Protein AF-A0A6I5NDZ8-F1 (afdb_monomer)

Foldseek 3Di:
DDDDDDDPDDDDDDFPDDFDALVNLCVVLVHDSVCVVPPVVVLVCLQAPPVQQADPRHGGVVVSVSSVVVSPDDPVCSVVCSVVSSVVCVVVRVVVPPDDDDDDDVVVVVVVVVVVVVVVVVVVVVVVVVVVVVVVVVVVVVVVVVVVVVVVVVVVVVVVVVVVVVVVVVVVVVVVVVVVVVVVVVVVVD

Sequence (190 aa):
MHSTQPNVLPNVSAHTGGHHTAQAIAQAYNVSDSTIRNRWFSWLRKVAPEPLLKTKQGYTDLARSLFDEFAQVETCDRDAWVTDARARYSQEWSSAGVIEGELMPEEVGSVLALRQSQTTDIELAVAQQLQSLESLIDQVNAAEENLSQADLKAAVARGQQRAVMLYQAELQAELQTTNALRQRRIGSDT

Radius of gyration: 44.86 Å; Cα contacts (8 Å, |Δi|>4): 76; chains: 1; bounding box: 93×53×120 Å

So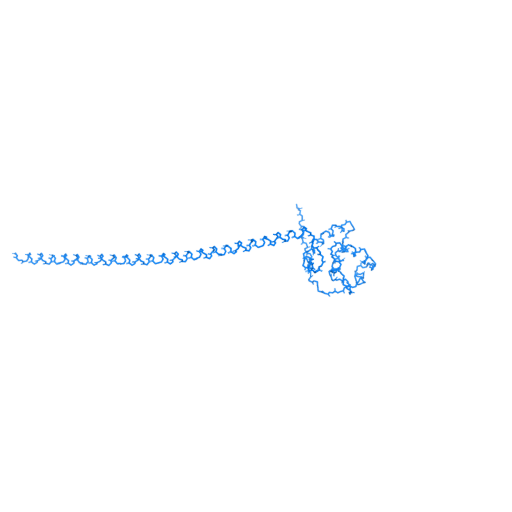lvent-accessible surface area (backbone atoms only — not comparable to full-atom values): 11018 Å² total; per-residue (Å²): 140,81,84,80,75,79,85,77,75,77,84,83,71,83,79,76,88,45,69,41,46,64,62,60,56,18,65,74,70,78,43,60,48,67,46,49,68,55,58,49,41,58,54,48,54,74,44,44,63,62,80,69,35,42,52,103,82,27,29,26,53,58,38,51,52,52,50,55,56,54,71,74,53,53,87,87,48,50,67,59,46,39,56,51,51,28,59,68,48,41,65,63,44,63,70,65,63,80,62,90,86,71,84,72,56,68,72,58,51,53,52,50,51,49,49,51,51,51,50,53,53,49,52,52,52,51,53,51,49,51,53,51,51,5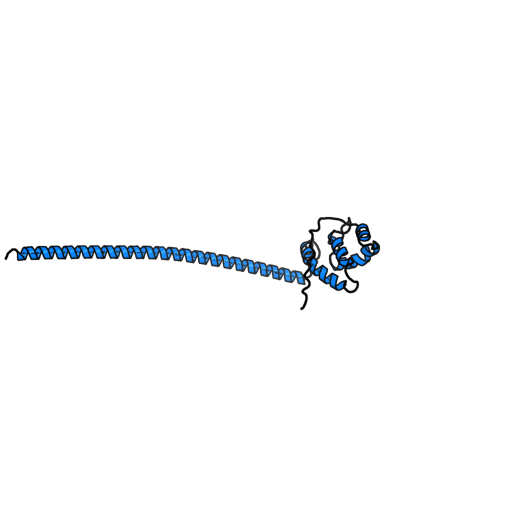2,55,48,51,52,51,49,53,52,49,52,52,50,48,51,54,49,52,52,50,52,50,49,50,52,50,52,51,50,51,52,51,51,53,52,51,52,53,51,50,52,51,50,51,52,50,52,52,49,51,53,56,62,66,69,77,117

Mean predicted aligned error: 20.14 Å

Secondary structure (DSSP, 8-state):
------------------EE-HHHHHHHHT--HHIIIIIIHHHHHHHS-HHHHEETTEEEHHHHHHHHHHHHS-TTSHHHHHHHHHHHHHHHHHHH--SS--PPPHHHHHHHHHHHHHHHHHHHHHHHHHHHHHHHHHHHHHHHHHHHHHHHHHHHHHHHHHHHHHHHHHHHHHHHHHHHHHHHHHHT--

pLDDT: mean 73.04, std 14.97, range [34.94, 92.88]

Structure (mmCIF, N/CA/C/O backbone):
data_AF-A0A6I5NDZ8-F1
#
_entry.id   AF-A0A6I5NDZ8-F1
#
loop_
_atom_site.group_PDB
_atom_site.id
_atom_site.type_symbol
_atom_site.label_atom_id
_atom_site.label_alt_id
_atom_site.label_comp_id
_atom_site.label_asym_id
_atom_site.label_entity_id
_atom_site.label_seq_id
_atom_site.pdbx_PDB_ins_code
_atom_site.Cartn_x
_atom_site.Cartn_y
_atom_site.Cartn_z
_atom_site.occupancy
_atom_site.B_iso_or_equiv
_atom_site.auth_seq_id
_atom_site.auth_comp_id
_atom_site.auth_asym_id
_atom_site.auth_atom_id
_atom_site.pdbx_PDB_model_num
ATOM 1 N N . MET A 1 1 ? 14.101 -36.825 -16.161 1.00 34.94 1 MET A N 1
ATOM 2 C CA . MET A 1 1 ? 15.086 -35.923 -15.530 1.00 34.94 1 MET A CA 1
ATOM 3 C C . MET A 1 1 ? 15.235 -34.712 -16.435 1.00 34.94 1 MET A C 1
ATOM 5 O O . MET A 1 1 ? 15.866 -34.819 -17.477 1.00 34.94 1 MET A O 1
ATOM 9 N N . HIS A 1 2 ? 14.536 -33.620 -16.134 1.00 36.00 2 HIS A N 1
ATOM 10 C CA . HIS A 1 2 ? 14.671 -32.357 -16.861 1.00 36.00 2 HIS A CA 1
ATOM 11 C C . HIS A 1 2 ? 15.308 -31.363 -15.903 1.00 36.00 2 HIS A C 1
ATOM 13 O O . HIS A 1 2 ? 14.742 -31.055 -14.858 1.00 36.00 2 HIS A O 1
ATOM 19 N N . SER A 1 3 ? 16.540 -30.979 -16.220 1.00 38.81 3 SER A N 1
ATOM 20 C CA . SER A 1 3 ? 17.336 -30.052 -15.433 1.00 38.81 3 SER A CA 1
ATOM 21 C C . SER A 1 3 ? 16.748 -28.653 -15.562 1.00 38.81 3 SER A C 1
ATOM 23 O O . SER A 1 3 ? 16.842 -28.026 -16.61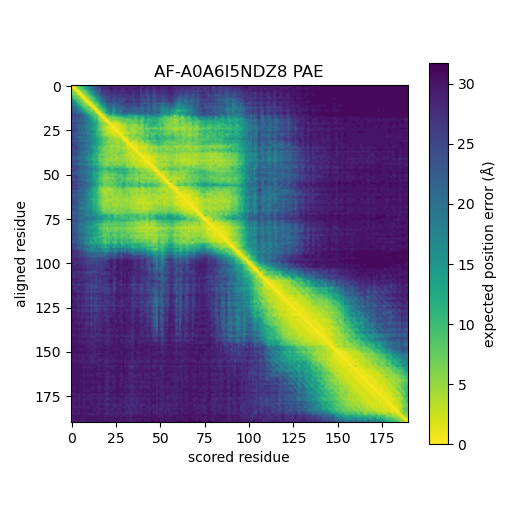3 1.00 38.81 3 SER A O 1
ATOM 25 N N . THR A 1 4 ? 16.143 -28.180 -14.479 1.00 42.31 4 THR A N 1
ATOM 26 C CA . THR A 1 4 ? 15.804 -26.778 -14.250 1.00 42.31 4 THR A CA 1
ATOM 27 C C . THR A 1 4 ? 17.096 -25.961 -14.274 1.00 42.31 4 THR A C 1
ATOM 29 O O . THR A 1 4 ? 17.908 -26.064 -13.354 1.00 42.31 4 THR A O 1
ATOM 32 N N . GLN A 1 5 ? 17.323 -25.179 -15.331 1.00 46.53 5 GLN A N 1
ATOM 33 C CA . GLN A 1 5 ? 18.361 -24.150 -15.310 1.00 46.53 5 GLN A CA 1
ATOM 34 C C . GLN A 1 5 ? 17.915 -23.026 -14.360 1.00 46.53 5 GLN A C 1
ATOM 36 O O . GLN A 1 5 ? 16.762 -22.592 -14.433 1.00 46.53 5 GLN A O 1
ATOM 41 N N . PRO A 1 6 ? 18.779 -22.579 -13.435 1.00 43.03 6 PRO A N 1
ATOM 42 C CA . PRO A 1 6 ? 18.432 -21.535 -12.490 1.00 43.03 6 PRO A CA 1
ATOM 43 C C . PRO A 1 6 ? 18.333 -20.190 -13.211 1.00 43.03 6 PRO A C 1
ATOM 45 O O . PRO A 1 6 ? 19.222 -19.796 -13.960 1.00 43.03 6 PRO A O 1
ATOM 48 N N . ASN A 1 7 ? 17.228 -19.502 -12.944 1.00 44.75 7 ASN A N 1
ATOM 49 C CA . ASN A 1 7 ? 16.956 -18.115 -13.281 1.00 44.75 7 ASN A CA 1
ATOM 50 C C . ASN A 1 7 ? 18.069 -17.218 -12.702 1.00 44.75 7 ASN A C 1
ATOM 52 O O . ASN A 1 7 ? 18.053 -16.891 -11.514 1.00 44.75 7 ASN A O 1
ATOM 56 N N . VAL A 1 8 ? 19.068 -16.875 -13.518 1.00 44.81 8 VAL A N 1
ATOM 57 C CA . VAL A 1 8 ? 20.085 -15.879 -13.168 1.00 44.81 8 VAL A CA 1
ATOM 58 C C . VAL A 1 8 ? 19.472 -14.514 -13.446 1.00 44.81 8 VAL A C 1
ATOM 60 O O . VAL A 1 8 ? 19.535 -14.009 -14.561 1.00 44.81 8 VAL A O 1
ATOM 63 N N . LEU A 1 9 ? 18.844 -13.927 -12.429 1.00 42.38 9 LEU A N 1
ATOM 64 C CA . LEU A 1 9 ? 18.552 -12.498 -12.420 1.00 42.38 9 LEU A CA 1
ATOM 65 C C . LEU A 1 9 ? 19.902 -11.757 -12.398 1.00 42.38 9 LEU A C 1
ATOM 67 O O . LEU A 1 9 ? 20.653 -11.936 -11.431 1.00 42.38 9 LEU A O 1
ATOM 71 N N . PRO A 1 10 ? 20.261 -10.962 -13.422 1.00 44.03 10 PRO A N 1
ATOM 72 C CA . PRO A 1 10 ? 21.441 -10.120 -13.334 1.00 44.03 10 PRO A CA 1
ATOM 73 C C . PRO A 1 10 ? 21.232 -9.091 -12.219 1.00 44.03 10 PRO A C 1
ATOM 75 O O . PRO A 1 10 ? 20.193 -8.444 -12.116 1.00 44.03 10 PRO A O 1
ATOM 78 N N . ASN A 1 11 ? 22.235 -8.996 -11.351 1.00 38.88 11 ASN A N 1
ATOM 79 C CA . ASN A 1 11 ? 22.338 -8.061 -10.240 1.00 38.88 11 ASN A CA 1
ATOM 80 C C . ASN A 1 11 ? 22.218 -6.612 -10.751 1.00 38.88 11 ASN A C 1
ATOM 82 O O . ASN A 1 11 ? 23.179 -6.060 -11.291 1.00 38.88 11 ASN A O 1
ATOM 86 N N . VAL A 1 12 ? 21.034 -6.009 -10.612 1.00 45.41 12 VAL A N 1
ATOM 87 C CA . VAL A 1 12 ? 20.754 -4.637 -11.057 1.00 45.41 12 VAL A CA 1
ATOM 88 C C . VAL A 1 12 ? 21.395 -3.665 -10.067 1.00 45.41 12 VAL A C 1
ATOM 90 O O . VAL A 1 12 ? 20.843 -3.348 -9.015 1.00 45.41 12 VAL A O 1
ATOM 93 N N . SER A 1 13 ? 22.617 -3.238 -10.385 1.00 42.91 13 SER A N 1
ATOM 94 C CA . SER A 1 13 ? 23.346 -2.220 -9.624 1.00 42.91 13 SER A CA 1
ATOM 95 C C . SER A 1 13 ? 22.728 -0.839 -9.863 1.00 42.91 13 SER A C 1
ATOM 97 O O . SER A 1 13 ? 22.438 -0.478 -11.000 1.00 42.91 13 SER A O 1
ATOM 99 N N . ALA A 1 14 ? 22.554 -0.046 -8.803 1.00 39.84 14 ALA A N 1
ATOM 100 C CA . ALA A 1 14 ? 22.082 1.332 -8.908 1.00 39.84 14 ALA A CA 1
ATOM 101 C C . ALA A 1 14 ? 23.045 2.173 -9.775 1.00 39.84 14 ALA A C 1
ATOM 103 O O . ALA A 1 14 ? 24.226 2.303 -9.454 1.00 39.84 14 ALA A O 1
ATOM 104 N N . HIS A 1 15 ? 22.539 2.729 -10.878 1.00 47.78 15 HIS A N 1
ATOM 105 C CA . HIS A 1 15 ? 23.312 3.463 -11.884 1.00 47.78 15 HIS A CA 1
ATOM 106 C C . HIS A 1 15 ? 23.757 4.847 -11.362 1.00 47.78 15 HIS A C 1
ATOM 108 O O . HIS A 1 15 ? 23.064 5.854 -11.521 1.00 47.78 15 HIS A O 1
ATOM 114 N N . THR A 1 16 ? 24.913 4.911 -10.700 1.00 40.66 16 THR A N 1
ATOM 115 C CA . THR A 1 16 ? 25.519 6.150 -10.188 1.00 40.66 16 THR A CA 1
ATOM 116 C C . THR A 1 16 ? 26.240 6.951 -11.277 1.00 40.66 16 THR A C 1
ATOM 118 O O . THR A 1 16 ? 27.455 6.862 -11.384 1.00 40.66 16 THR A O 1
ATOM 121 N N . GLY A 1 17 ? 25.511 7.811 -11.997 1.00 47.97 17 GLY A N 1
ATOM 122 C CA . GLY A 1 17 ? 25.988 9.103 -12.532 1.00 47.97 17 GLY A CA 1
ATOM 123 C C . GLY A 1 17 ? 27.281 9.169 -13.370 1.00 47.97 17 GLY A C 1
ATOM 124 O O . GLY A 1 17 ? 27.808 10.267 -13.550 1.00 47.97 17 GLY A O 1
ATOM 125 N N . GLY A 1 18 ? 27.817 8.059 -13.871 1.00 56.53 18 GLY A N 1
ATOM 126 C CA . GLY A 1 18 ? 29.008 8.019 -14.709 1.00 56.53 18 GLY A CA 1
ATOM 127 C C . GLY A 1 18 ? 28.703 8.381 -16.163 1.00 56.53 18 GLY A C 1
ATOM 128 O O . GLY A 1 18 ? 27.707 7.957 -16.756 1.00 56.53 18 GLY A O 1
ATOM 129 N N . HIS A 1 19 ? 29.576 9.196 -16.760 1.00 64.56 19 HIS A N 1
ATOM 130 C CA . HIS A 1 19 ? 29.556 9.489 -18.192 1.00 64.56 19 HIS A CA 1
ATOM 131 C C . HIS A 1 19 ? 30.704 8.752 -18.879 1.00 64.56 19 HIS A C 1
ATOM 133 O O . HIS A 1 19 ? 31.879 8.960 -18.570 1.00 64.56 19 HIS A O 1
ATOM 139 N N . HIS A 1 20 ? 30.365 7.903 -19.843 1.00 71.50 20 HIS A N 1
ATOM 140 C CA . HIS A 1 20 ? 31.315 7.117 -20.613 1.00 71.50 20 HIS A CA 1
ATOM 141 C C . HIS A 1 20 ? 31.429 7.642 -22.041 1.00 71.50 20 HIS A C 1
ATOM 143 O O . HIS A 1 20 ? 30.441 7.853 -22.747 1.00 71.50 20 HIS A O 1
ATOM 149 N N . THR A 1 21 ? 32.660 7.848 -22.503 1.00 74.56 21 THR A N 1
ATOM 150 C CA . THR A 1 21 ? 32.901 8.206 -23.900 1.00 74.56 21 THR A CA 1
ATOM 151 C C . THR A 1 21 ? 32.760 6.972 -24.789 1.00 74.56 21 THR A C 1
ATOM 153 O O . THR A 1 21 ? 33.076 5.850 -24.392 1.00 74.56 21 THR A O 1
ATOM 156 N N . ALA A 1 22 ? 32.323 7.189 -26.031 1.00 67.75 22 ALA A N 1
ATOM 157 C CA . ALA A 1 22 ? 32.237 6.147 -27.057 1.00 67.75 22 ALA A CA 1
ATOM 158 C C . ALA A 1 22 ? 33.567 5.387 -27.222 1.00 67.75 22 ALA A C 1
ATOM 160 O O . ALA A 1 22 ? 33.586 4.172 -27.387 1.00 67.75 22 ALA A O 1
ATOM 161 N N . GLN A 1 23 ? 34.681 6.115 -27.093 1.00 70.81 23 GLN A N 1
ATOM 162 C CA . GLN A 1 23 ? 36.040 5.593 -27.182 1.00 70.81 23 GLN A CA 1
ATOM 163 C C . GLN A 1 23 ? 36.398 4.648 -26.024 1.00 70.81 23 GLN A C 1
ATOM 165 O O . GLN A 1 23 ? 37.065 3.644 -26.258 1.00 70.81 23 GLN A O 1
ATOM 170 N N . ALA A 1 24 ? 35.939 4.924 -24.799 1.00 73.00 24 ALA A N 1
ATOM 171 C CA . ALA A 1 24 ? 36.172 4.041 -23.654 1.00 73.00 24 ALA A CA 1
ATOM 172 C C . ALA A 1 24 ? 35.411 2.713 -23.799 1.00 73.00 24 ALA A C 1
ATOM 174 O O . ALA A 1 24 ? 35.946 1.647 -23.506 1.00 73.00 24 ALA A O 1
ATOM 175 N N . ILE A 1 25 ? 34.184 2.771 -24.322 1.00 72.25 25 ILE A N 1
ATOM 176 C CA . ILE A 1 25 ? 33.369 1.581 -24.604 1.00 72.25 25 ILE A CA 1
ATOM 177 C C . ILE A 1 25 ? 33.981 0.800 -25.783 1.00 72.25 25 ILE A C 1
ATOM 179 O O . ILE A 1 25 ? 34.124 -0.415 -25.713 1.00 72.25 25 ILE A O 1
ATOM 183 N N . ALA A 1 26 ? 34.446 1.490 -26.829 1.00 72.50 26 ALA A N 1
ATOM 184 C CA . ALA A 1 26 ? 35.140 0.884 -27.971 1.00 72.50 26 ALA A CA 1
ATOM 185 C C . ALA A 1 26 ? 36.378 0.078 -27.555 1.00 72.50 26 ALA A C 1
ATOM 187 O O . ALA A 1 26 ? 36.579 -1.043 -28.026 1.00 72.50 26 ALA A O 1
ATOM 188 N N . GLN A 1 27 ? 37.177 0.630 -26.638 1.00 75.12 27 GLN A N 1
ATOM 189 C CA . GLN A 1 27 ? 38.368 -0.026 -26.098 1.00 75.12 27 GLN A CA 1
ATOM 190 C C . GLN A 1 27 ? 38.032 -1.241 -25.228 1.00 75.12 27 GLN A C 1
ATOM 192 O O . GLN A 1 27 ? 38.751 -2.232 -25.289 1.00 75.12 27 GLN A O 1
ATOM 197 N N . ALA A 1 28 ? 36.940 -1.198 -24.459 1.00 74.25 28 ALA A N 1
ATOM 198 C CA . ALA A 1 28 ? 36.533 -2.313 -23.604 1.00 74.25 28 ALA A CA 1
ATOM 199 C C . ALA A 1 28 ? 36.122 -3.561 -24.405 1.00 74.25 28 ALA A C 1
ATOM 201 O O . ALA A 1 28 ? 36.408 -4.679 -23.986 1.00 74.25 28 ALA A O 1
ATOM 202 N N . TYR A 1 29 ? 35.495 -3.372 -25.570 1.00 72.25 29 TYR A N 1
ATOM 203 C CA . TYR A 1 29 ? 34.947 -4.471 -26.376 1.00 72.25 29 TYR A CA 1
ATOM 204 C C . TYR A 1 29 ? 35.746 -4.775 -27.652 1.00 72.25 29 TYR A C 1
ATOM 206 O O . TYR A 1 29 ? 35.334 -5.624 -28.438 1.00 72.25 29 TYR A O 1
ATOM 214 N N . ASN A 1 30 ? 36.890 -4.114 -27.875 1.00 74.75 30 ASN A N 1
ATOM 215 C CA . ASN A 1 30 ? 37.696 -4.231 -29.101 1.00 74.75 30 ASN A CA 1
ATOM 216 C C . ASN A 1 30 ? 36.895 -3.970 -30.394 1.00 74.75 30 ASN A C 1
ATOM 218 O O . ASN A 1 30 ? 37.134 -4.587 -31.434 1.00 74.75 30 ASN A O 1
ATOM 222 N N . VAL A 1 31 ? 35.937 -3.043 -30.342 1.00 76.75 31 VAL A N 1
ATOM 223 C CA . VAL A 1 31 ? 35.086 -2.673 -31.481 1.00 76.75 31 VAL A CA 1
ATOM 224 C C . VAL A 1 31 ? 35.459 -1.271 -31.962 1.00 76.75 31 VAL A C 1
ATOM 226 O O . VAL A 1 31 ? 35.873 -0.424 -31.175 1.00 76.75 31 VAL A O 1
ATOM 229 N N . SER A 1 32 ? 35.303 -0.985 -33.260 1.00 76.81 32 SER A N 1
ATOM 230 C CA . SER A 1 32 ? 35.489 0.380 -33.754 1.00 76.81 32 SER A CA 1
ATOM 231 C C . SER A 1 32 ? 34.457 1.335 -33.146 1.00 76.81 32 SER A C 1
ATOM 233 O O . SER A 1 32 ? 33.262 1.044 -33.073 1.00 76.81 32 SER A O 1
ATOM 235 N N . ASP A 1 33 ? 34.908 2.533 -32.794 1.00 74.62 33 ASP A N 1
ATOM 236 C CA . ASP A 1 33 ? 34.061 3.611 -32.278 1.00 74.62 33 ASP A CA 1
ATOM 237 C C . ASP A 1 33 ? 32.886 3.941 -33.230 1.00 74.62 33 ASP A C 1
ATOM 239 O O . ASP A 1 33 ? 31.749 4.165 -32.812 1.00 74.62 33 ASP A O 1
ATOM 243 N N . SER A 1 34 ? 33.114 3.832 -34.544 1.00 73.81 34 SER A N 1
ATOM 244 C CA . SER A 1 34 ? 32.070 3.977 -35.567 1.00 73.81 34 SER A CA 1
ATOM 245 C C . SER A 1 34 ? 30.939 2.947 -35.449 1.00 73.81 34 SER A C 1
ATOM 247 O O . SER A 1 34 ? 29.783 3.263 -35.738 1.00 73.81 34 SER A O 1
ATOM 249 N N . THR A 1 35 ? 31.237 1.725 -35.007 1.00 77.25 35 THR A N 1
ATOM 250 C CA . THR A 1 35 ? 30.243 0.655 -34.865 1.00 77.25 35 THR A CA 1
ATOM 251 C C . THR A 1 35 ? 29.352 0.893 -33.650 1.00 77.25 35 THR A C 1
ATOM 253 O O . THR A 1 35 ? 28.141 0.689 -33.747 1.00 77.25 35 THR A O 1
ATOM 256 N N . ILE A 1 36 ? 29.908 1.399 -32.546 1.00 77.62 36 ILE A N 1
ATOM 257 C CA . ILE A 1 36 ? 29.128 1.753 -31.351 1.00 77.62 36 ILE A CA 1
ATOM 258 C C . ILE A 1 36 ? 28.197 2.926 -31.661 1.00 77.62 36 ILE A C 1
ATOM 260 O O . ILE A 1 36 ? 26.993 2.843 -31.413 1.00 77.62 36 ILE A O 1
ATOM 264 N N . ARG A 1 37 ? 28.730 3.985 -32.286 1.00 75.62 37 ARG A N 1
ATOM 265 C CA . ARG A 1 37 ? 27.966 5.202 -32.589 1.00 75.62 37 ARG A CA 1
ATOM 266 C C . ARG A 1 37 ? 26.851 5.004 -33.615 1.00 75.62 37 ARG A C 1
ATOM 268 O O . ARG A 1 37 ? 25.799 5.613 -33.460 1.00 75.62 37 ARG A O 1
ATOM 275 N N . ASN A 1 38 ? 27.064 4.175 -34.638 1.00 77.00 38 ASN A N 1
ATOM 276 C CA . ASN A 1 38 ? 26.101 4.032 -35.735 1.00 77.00 38 ASN A CA 1
ATOM 277 C C . ASN A 1 38 ? 25.280 2.745 -35.633 1.00 77.00 38 ASN A C 1
ATOM 279 O O . ASN A 1 38 ? 24.056 2.782 -35.729 1.00 77.00 38 ASN A O 1
ATOM 283 N N . ARG A 1 39 ? 25.935 1.593 -35.444 1.00 79.06 39 ARG A N 1
ATOM 284 C CA . ARG A 1 39 ? 25.263 0.291 -35.507 1.00 79.06 39 ARG A CA 1
ATOM 285 C C . ARG A 1 39 ? 24.605 -0.044 -34.178 1.00 79.06 39 ARG A C 1
ATOM 287 O O . ARG A 1 39 ? 23.411 -0.305 -34.163 1.00 79.06 39 ARG A O 1
ATOM 294 N N . TRP A 1 40 ? 25.345 -0.015 -33.075 1.00 81.56 40 TRP A N 1
ATOM 295 C CA . TRP A 1 40 ? 24.813 -0.429 -31.772 1.00 81.56 40 TRP A CA 1
ATOM 296 C C . TRP A 1 40 ? 23.846 0.606 -31.202 1.00 81.56 40 TRP A C 1
ATOM 298 O O . TRP A 1 40 ? 22.758 0.248 -30.766 1.00 81.56 40 TRP A O 1
ATOM 308 N N . PHE A 1 41 ? 24.165 1.898 -31.307 1.00 80.00 41 PHE A N 1
ATOM 309 C CA . PHE A 1 41 ? 23.263 2.956 -30.847 1.00 80.00 41 PHE A CA 1
ATOM 310 C C . PHE A 1 41 ? 21.890 2.929 -31.543 1.00 80.00 41 PHE A C 1
ATOM 312 O O . PHE A 1 41 ? 20.876 3.202 -30.906 1.00 80.00 41 PHE A O 1
ATOM 319 N N . SER A 1 42 ? 21.826 2.530 -32.823 1.00 81.94 42 SER A N 1
ATOM 320 C CA . SER A 1 42 ? 20.547 2.369 -33.534 1.00 81.94 42 SER A CA 1
ATOM 321 C C . SER A 1 42 ? 19.646 1.290 -32.921 1.00 81.94 42 SER A C 1
ATOM 323 O O . SER A 1 42 ? 18.424 1.419 -32.963 1.00 81.94 42 SER A O 1
ATOM 325 N N . TRP A 1 43 ? 20.242 0.259 -32.313 1.00 80.38 43 TRP A N 1
ATOM 326 C CA . TRP A 1 43 ? 19.525 -0.788 -31.589 1.00 80.38 43 TRP A CA 1
ATOM 327 C C . TRP A 1 43 ? 19.106 -0.320 -30.200 1.00 80.38 43 TRP A C 1
ATOM 329 O O . TRP A 1 43 ? 17.950 -0.505 -29.832 1.00 80.38 43 TRP A O 1
ATOM 339 N N . LEU A 1 44 ? 19.985 0.373 -29.471 1.00 80.31 44 LEU A N 1
ATOM 340 C CA . LEU A 1 44 ? 19.642 0.923 -28.156 1.00 80.31 44 LEU A CA 1
ATOM 341 C C . LEU A 1 44 ? 18.511 1.958 -28.235 1.00 80.31 44 LEU A C 1
ATOM 343 O O . LEU A 1 44 ? 17.640 1.964 -27.371 1.00 80.31 44 LEU A O 1
ATOM 347 N N . ARG A 1 45 ? 18.446 2.764 -29.305 1.00 80.12 45 ARG A N 1
ATOM 348 C CA . ARG A 1 45 ? 17.337 3.708 -29.539 1.00 80.12 45 ARG A CA 1
ATOM 349 C C . ARG A 1 45 ? 15.969 3.018 -29.657 1.00 80.12 45 ARG A C 1
ATOM 351 O O . ARG A 1 45 ? 14.949 3.654 -29.418 1.00 80.12 45 ARG A O 1
ATOM 358 N N . LYS A 1 46 ? 15.925 1.731 -30.026 1.00 77.19 46 LYS A N 1
ATOM 359 C CA . LYS A 1 46 ? 14.679 0.942 -30.044 1.00 77.19 46 LYS A CA 1
ATOM 360 C C . LYS A 1 46 ? 14.263 0.463 -28.647 1.00 77.19 46 LYS A C 1
ATOM 362 O O . LYS A 1 46 ? 13.091 0.161 -28.442 1.00 77.19 46 LYS A O 1
ATOM 367 N N . VAL A 1 47 ? 15.212 0.379 -27.713 1.00 72.94 47 VAL A N 1
ATOM 368 C CA . VAL A 1 47 ? 15.002 -0.097 -26.337 1.00 72.94 47 VAL A CA 1
ATOM 369 C C . VAL A 1 47 ? 14.628 1.055 -25.405 1.00 72.94 47 VAL A C 1
ATOM 371 O O . VAL A 1 47 ? 13.723 0.900 -24.588 1.00 72.94 47 VAL A O 1
ATOM 374 N N . ALA A 1 48 ? 15.291 2.207 -25.539 1.00 69.94 48 ALA A N 1
ATOM 375 C CA . ALA A 1 48 ? 15.107 3.360 -24.661 1.00 69.94 48 ALA A CA 1
ATOM 376 C C . ALA A 1 48 ? 15.240 4.700 -25.417 1.00 69.94 48 ALA A C 1
ATOM 378 O O . ALA A 1 48 ? 15.940 4.775 -26.434 1.00 69.94 48 ALA A O 1
ATOM 379 N N . PRO A 1 49 ? 14.584 5.773 -24.936 1.00 72.69 49 PRO A N 1
ATOM 380 C CA . PRO A 1 49 ? 14.648 7.087 -25.565 1.00 72.69 49 PRO A CA 1
ATOM 381 C C . PRO A 1 49 ? 16.047 7.721 -25.441 1.00 72.69 49 PRO A C 1
ATOM 383 O O . PRO A 1 49 ? 16.746 7.577 -24.437 1.00 72.69 49 PRO A O 1
ATOM 386 N N . GLU A 1 50 ? 16.444 8.474 -26.473 1.00 70.44 50 GLU A N 1
ATOM 387 C CA . GLU A 1 50 ? 17.749 9.147 -26.587 1.00 70.44 50 GLU A CA 1
ATOM 388 C C . GLU A 1 50 ? 18.200 9.970 -25.356 1.00 70.44 50 GLU A C 1
ATOM 390 O O . GLU A 1 50 ? 19.373 9.833 -24.992 1.00 70.44 50 GLU A O 1
ATOM 395 N N . PRO A 1 51 ? 17.345 10.759 -24.662 1.00 68.75 51 PRO A N 1
ATOM 396 C CA . PRO A 1 51 ? 17.777 11.566 -23.512 1.00 68.75 51 PRO A CA 1
ATOM 397 C C . PRO A 1 51 ? 18.308 10.757 -22.319 1.00 68.75 51 PRO A C 1
ATOM 399 O O . PRO A 1 51 ? 19.083 11.292 -21.529 1.00 68.75 51 PRO A O 1
ATOM 402 N N . LEU A 1 52 ? 17.935 9.479 -22.193 1.00 68.25 52 LEU A N 1
ATOM 403 C CA . LEU A 1 52 ? 18.396 8.601 -21.107 1.00 68.25 52 LEU A CA 1
ATOM 404 C C . LEU A 1 52 ? 19.679 7.847 -21.468 1.00 68.25 52 LEU A C 1
ATOM 406 O O . LEU A 1 52 ? 20.434 7.420 -20.595 1.00 68.25 52 LEU A O 1
ATOM 410 N N . LEU A 1 53 ? 19.944 7.701 -22.765 1.00 72.00 53 LEU A N 1
ATOM 411 C CA . LEU A 1 53 ? 21.098 6.977 -23.287 1.00 72.00 53 LEU A CA 1
ATOM 412 C C . LEU A 1 53 ? 22.303 7.889 -23.518 1.00 72.00 53 LEU A C 1
ATOM 414 O O . LEU A 1 53 ? 23.450 7.438 -23.452 1.00 72.00 53 LEU A O 1
ATOM 418 N N . LYS A 1 54 ? 22.062 9.166 -23.825 1.00 73.19 54 LYS A N 1
ATOM 419 C CA . LYS A 1 54 ? 23.112 10.096 -24.229 1.00 73.19 54 LYS A CA 1
ATOM 420 C C . LYS A 1 54 ? 22.883 11.488 -23.653 1.00 73.19 54 LYS A C 1
ATOM 422 O O . LYS A 1 54 ? 21.896 12.155 -23.944 1.00 73.19 54 LYS A O 1
ATOM 427 N N . THR A 1 55 ? 23.866 11.963 -22.900 1.00 72.00 55 THR A N 1
ATOM 428 C CA . THR A 1 55 ? 23.947 13.339 -22.397 1.00 72.00 55 THR A CA 1
ATOM 429 C C . THR A 1 55 ? 24.957 14.129 -23.238 1.00 72.00 55 THR A C 1
ATOM 431 O O . THR A 1 55 ? 25.759 13.555 -23.977 1.00 72.00 55 THR A O 1
ATOM 434 N N . LYS A 1 56 ? 24.986 15.465 -23.112 1.00 66.56 56 LYS A N 1
ATOM 435 C CA . LYS A 1 56 ? 25.978 16.333 -23.788 1.00 66.56 56 LYS A CA 1
ATOM 436 C C . LYS A 1 56 ? 27.441 15.925 -23.530 1.00 66.56 56 LYS A C 1
ATOM 438 O O . LYS A 1 56 ? 28.311 16.291 -24.310 1.00 66.56 56 LYS A O 1
ATOM 443 N N . GLN A 1 57 ? 27.701 15.181 -22.453 1.00 65.94 57 GLN A N 1
ATOM 444 C CA . GLN A 1 57 ? 29.031 14.754 -22.016 1.00 65.94 57 GLN A CA 1
ATOM 445 C C . GLN A 1 57 ? 29.407 13.322 -22.451 1.00 65.94 57 GLN A C 1
ATOM 447 O O . GLN A 1 57 ? 30.578 12.962 -22.369 1.00 65.94 57 GLN A O 1
ATOM 452 N N . GLY A 1 58 ? 28.463 12.508 -22.945 1.00 74.94 58 GLY A N 1
ATOM 453 C CA . GLY A 1 58 ? 28.738 11.120 -23.332 1.00 74.94 58 GLY A CA 1
ATOM 454 C C . GLY A 1 58 ? 27.548 10.176 -23.163 1.00 74.94 58 GLY A C 1
ATOM 455 O O . GLY A 1 58 ? 26.403 10.610 -23.039 1.00 74.94 58 GLY A O 1
ATOM 456 N N . TYR A 1 59 ? 27.835 8.877 -23.177 1.00 78.50 59 TYR A N 1
ATOM 457 C CA . TYR A 1 59 ? 26.876 7.817 -22.879 1.00 78.50 59 TYR A CA 1
ATOM 458 C C . TYR A 1 59 ? 26.707 7.663 -21.369 1.00 78.50 59 TYR A C 1
ATOM 460 O O . TYR A 1 59 ? 27.667 7.825 -20.617 1.00 78.50 59 TYR A O 1
ATOM 468 N N . THR A 1 60 ? 25.492 7.372 -20.926 1.00 78.81 60 THR A N 1
ATOM 469 C CA . THR A 1 60 ? 25.202 7.094 -19.513 1.00 78.81 60 THR A CA 1
ATOM 470 C C . THR A 1 60 ? 25.696 5.699 -19.115 1.00 78.81 60 THR A C 1
ATOM 472 O O . THR A 1 60 ? 25.908 4.838 -19.974 1.00 78.81 60 THR A O 1
ATOM 475 N N . ASP A 1 61 ? 25.856 5.446 -17.814 1.00 73.56 61 ASP A N 1
ATOM 476 C CA . ASP A 1 61 ? 26.144 4.099 -17.284 1.00 73.56 61 ASP A CA 1
ATOM 477 C C . ASP A 1 61 ? 25.136 3.056 -17.759 1.00 73.56 61 ASP A C 1
ATOM 479 O O . ASP A 1 61 ? 25.483 1.905 -18.012 1.00 73.56 61 ASP A O 1
ATOM 483 N N . LEU A 1 62 ? 23.892 3.486 -17.946 1.00 72.1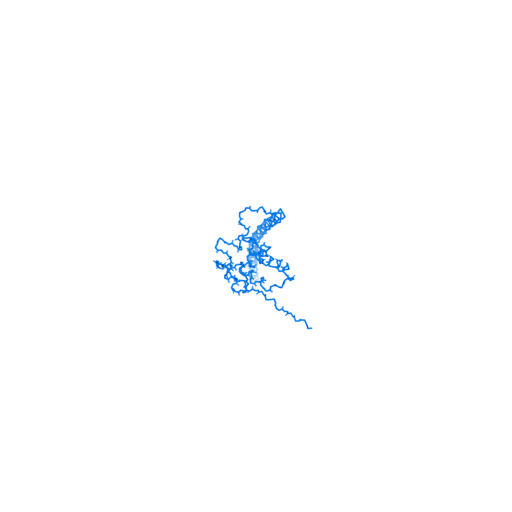9 62 LEU A N 1
ATOM 484 C CA . LEU A 1 62 ? 22.849 2.638 -18.481 1.00 72.19 62 LEU A CA 1
ATOM 485 C C . LEU A 1 62 ? 23.100 2.298 -19.950 1.00 72.19 62 LEU A C 1
ATOM 487 O O . LEU A 1 62 ? 23.023 1.141 -20.351 1.00 72.19 6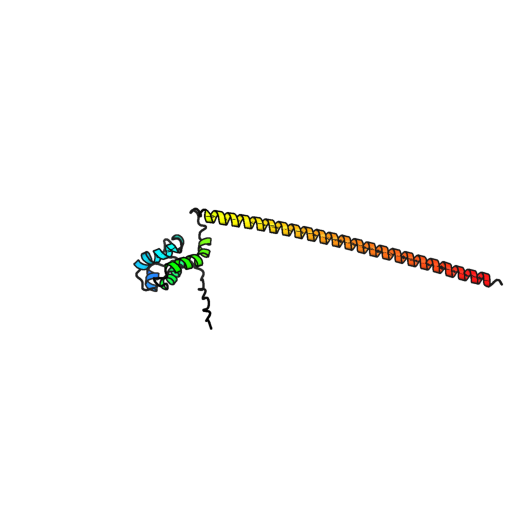2 LEU A O 1
ATOM 491 N N . ALA A 1 63 ? 23.452 3.281 -20.779 1.00 75.25 63 ALA A N 1
ATOM 492 C CA . ALA A 1 63 ? 23.837 2.975 -22.150 1.00 75.25 63 ALA A CA 1
ATOM 493 C C . ALA A 1 63 ? 25.017 1.990 -22.180 1.00 75.25 63 ALA A C 1
ATOM 495 O O . ALA A 1 63 ? 25.028 1.092 -23.015 1.00 75.25 63 ALA A O 1
ATOM 496 N N . ARG A 1 64 ? 25.966 2.093 -21.240 1.00 77.94 64 ARG A N 1
ATOM 497 C CA . ARG A 1 64 ? 27.059 1.122 -21.099 1.00 77.94 64 ARG A CA 1
ATOM 498 C C . ARG A 1 64 ? 26.569 -0.281 -20.724 1.00 77.94 64 ARG A C 1
ATOM 500 O O . ARG A 1 64 ? 27.037 -1.222 -21.357 1.00 77.94 64 ARG A O 1
ATOM 507 N N . SER A 1 65 ? 25.662 -0.440 -19.760 1.00 79.25 65 SER A N 1
ATOM 508 C CA . SER A 1 65 ? 25.119 -1.763 -19.406 1.00 79.25 65 SER A CA 1
ATOM 509 C C . SER A 1 65 ? 24.332 -2.379 -20.566 1.00 79.25 65 SER A C 1
ATOM 511 O O . SER A 1 65 ? 24.529 -3.545 -20.892 1.00 79.25 65 SER A O 1
ATOM 513 N N . LEU A 1 66 ? 23.548 -1.579 -21.292 1.00 80.50 66 LEU A N 1
ATOM 514 C CA . LEU A 1 66 ? 22.870 -2.035 -22.508 1.00 80.50 66 LEU A CA 1
ATOM 515 C C . LEU A 1 66 ? 23.846 -2.404 -23.631 1.00 80.50 66 LEU A C 1
ATOM 517 O O . LEU A 1 66 ? 23.583 -3.344 -24.378 1.00 80.50 66 LEU A O 1
ATOM 521 N N . PHE A 1 67 ? 24.965 -1.688 -23.775 1.00 81.56 67 PHE A N 1
ATOM 522 C CA . PHE A 1 67 ? 26.015 -2.076 -24.718 1.00 81.56 67 PHE A CA 1
ATOM 523 C C . PHE A 1 67 ? 26.702 -3.385 -24.307 1.00 81.56 67 PHE A C 1
ATOM 525 O O . PHE A 1 67 ? 27.051 -4.162 -25.192 1.00 81.56 67 PHE A O 1
ATOM 532 N N . ASP A 1 68 ? 26.865 -3.641 -23.007 1.00 80.50 68 ASP A N 1
ATOM 533 C CA . ASP A 1 68 ? 27.422 -4.894 -22.484 1.00 80.50 68 ASP A CA 1
ATOM 534 C C . ASP A 1 68 ? 26.507 -6.085 -22.788 1.00 80.50 68 ASP A C 1
ATOM 536 O O . ASP A 1 68 ? 26.954 -7.097 -23.327 1.00 80.50 68 ASP A O 1
ATOM 540 N N . GLU A 1 69 ? 25.203 -5.931 -22.543 1.00 78.50 69 GLU A N 1
ATOM 541 C CA . GLU A 1 69 ? 24.217 -6.950 -22.904 1.00 78.50 69 GLU A CA 1
ATOM 542 C C . GLU A 1 69 ? 24.166 -7.161 -24.421 1.00 78.50 69 GLU A C 1
ATOM 544 O O . GLU A 1 69 ? 24.201 -8.294 -24.895 1.00 78.50 69 GLU A O 1
ATOM 549 N N . PHE A 1 70 ? 24.155 -6.080 -25.207 1.00 79.12 70 PHE A N 1
ATOM 550 C CA . PHE A 1 70 ? 24.087 -6.166 -26.666 1.00 79.12 70 PHE A CA 1
ATOM 551 C C . PHE A 1 70 ? 25.328 -6.818 -27.293 1.00 79.12 70 PHE A C 1
ATOM 553 O O . PHE A 1 70 ? 25.224 -7.462 -28.339 1.00 79.12 70 PHE A O 1
ATOM 560 N N . ALA A 1 71 ? 26.501 -6.677 -26.669 1.00 78.31 71 ALA A N 1
ATOM 561 C CA . ALA A 1 71 ? 27.736 -7.303 -27.134 1.00 78.31 71 ALA A CA 1
ATOM 562 C C . ALA A 1 71 ? 27.683 -8.840 -27.069 1.00 78.31 71 ALA A C 1
ATOM 564 O O . ALA A 1 71 ? 28.348 -9.505 -27.863 1.00 78.31 71 ALA A O 1
ATOM 565 N N . GLN A 1 72 ? 26.884 -9.395 -26.154 1.00 78.00 72 GLN A N 1
ATOM 566 C CA . GLN A 1 72 ? 26.740 -10.838 -25.941 1.00 78.00 72 GLN A CA 1
ATOM 567 C C . GLN A 1 72 ? 25.647 -11.467 -26.822 1.00 78.00 72 GLN A C 1
ATOM 569 O O . GLN A 1 72 ? 25.553 -12.689 -26.907 1.00 78.00 72 GLN A O 1
ATOM 574 N N . VAL A 1 73 ? 24.829 -10.650 -27.496 1.00 77.44 73 VAL A N 1
ATOM 575 C CA . VAL A 1 73 ? 23.678 -11.113 -28.281 1.00 77.44 73 VAL A CA 1
ATOM 576 C C . VAL A 1 73 ? 24.093 -11.496 -29.700 1.00 77.44 73 VAL A C 1
ATOM 578 O O . VAL A 1 73 ? 24.645 -10.693 -30.468 1.00 77.44 73 VAL A O 1
ATOM 581 N N . GLU A 1 74 ? 23.755 -12.725 -30.087 1.00 74.62 74 GLU A N 1
ATOM 582 C CA . GLU A 1 74 ? 23.948 -13.212 -31.447 1.00 74.62 74 GLU A CA 1
ATOM 583 C C . GLU A 1 74 ? 23.114 -12.415 -32.458 1.00 74.62 74 GLU A C 1
ATOM 585 O O . GLU A 1 74 ? 22.021 -11.925 -32.182 1.00 74.62 74 GLU A O 1
ATOM 590 N N . THR A 1 75 ? 23.633 -12.272 -33.679 1.00 70.19 75 THR A N 1
ATOM 591 C CA . THR A 1 75 ? 23.046 -11.421 -34.730 1.00 70.19 75 THR A CA 1
ATOM 592 C C . THR A 1 75 ? 21.579 -11.742 -35.042 1.00 70.19 75 THR A C 1
ATOM 594 O O . THR A 1 75 ? 20.850 -10.837 -35.446 1.00 70.19 75 THR A O 1
ATOM 597 N N . CYS A 1 76 ? 21.169 -12.999 -34.856 1.00 69.12 76 CYS A N 1
ATOM 598 C CA . CYS A 1 76 ? 19.828 -13.509 -35.138 1.00 69.12 76 CYS A CA 1
ATOM 599 C C . CYS A 1 76 ? 18.805 -13.173 -34.038 1.00 69.12 76 CYS A C 1
ATOM 601 O O . CYS A 1 76 ? 17.626 -13.031 -34.345 1.00 69.12 76 CYS A O 1
ATOM 603 N N . ASP A 1 77 ? 19.254 -12.956 -32.798 1.00 77.38 77 ASP A N 1
ATOM 604 C CA . ASP A 1 77 ? 18.380 -12.782 -31.625 1.00 77.38 77 ASP A CA 1
ATOM 605 C C . ASP A 1 77 ? 18.228 -11.316 -31.201 1.00 77.38 77 ASP A C 1
ATOM 607 O O . ASP A 1 77 ? 17.636 -10.997 -30.171 1.00 77.38 77 ASP A O 1
ATOM 611 N N . ARG A 1 78 ? 18.742 -10.383 -32.008 1.00 75.62 78 ARG A N 1
ATOM 612 C CA . ARG A 1 78 ? 18.760 -8.951 -31.673 1.00 75.62 78 ARG A CA 1
ATOM 613 C C . ARG A 1 78 ? 17.372 -8.344 -31.532 1.00 75.62 78 ARG A C 1
ATOM 615 O O . ARG A 1 78 ? 17.181 -7.508 -30.656 1.00 75.62 78 ARG A O 1
ATOM 622 N N . ASP A 1 79 ? 16.408 -8.755 -32.352 1.00 74.94 79 ASP A N 1
ATOM 623 C CA . ASP A 1 79 ? 15.030 -8.261 -32.239 1.00 74.94 79 ASP A CA 1
ATOM 624 C C . ASP A 1 79 ? 14.328 -8.819 -30.989 1.00 74.94 79 ASP A C 1
ATOM 626 O O . ASP A 1 79 ? 13.628 -8.077 -30.298 1.00 74.94 79 ASP A O 1
ATOM 630 N N . ALA A 1 80 ? 14.584 -10.085 -30.637 1.00 74.75 80 ALA A N 1
ATOM 631 C CA . ALA A 1 80 ? 14.084 -10.692 -29.402 1.00 74.75 80 ALA A CA 1
ATOM 632 C C . ALA A 1 80 ? 14.699 -10.023 -28.160 1.00 74.75 80 ALA A C 1
ATOM 634 O O . ALA A 1 80 ? 13.987 -9.688 -27.209 1.00 74.75 80 ALA A O 1
ATOM 635 N N . TRP A 1 81 ? 16.000 -9.727 -28.206 1.00 81.06 81 TRP A N 1
ATOM 636 C CA . TRP A 1 81 ? 16.679 -8.964 -27.163 1.00 81.06 81 TRP A CA 1
ATOM 637 C C . TRP A 1 81 ? 16.093 -7.560 -27.005 1.00 81.06 81 TRP A C 1
ATOM 639 O O . TRP A 1 81 ? 15.870 -7.136 -25.879 1.00 81.06 81 TRP A O 1
ATOM 649 N N . VAL A 1 82 ? 15.766 -6.849 -28.093 1.00 78.88 82 VAL A N 1
ATOM 650 C CA . VAL A 1 82 ? 15.122 -5.525 -27.989 1.00 78.88 82 VAL A CA 1
ATOM 651 C C . VAL A 1 82 ? 13.792 -5.619 -27.244 1.00 78.88 82 VAL A C 1
ATOM 653 O O . VAL A 1 82 ? 13.516 -4.776 -26.392 1.00 78.88 82 VAL A O 1
ATOM 656 N N . THR A 1 83 ? 12.964 -6.625 -27.541 1.00 75.06 83 THR A N 1
ATOM 657 C CA . THR A 1 83 ? 11.671 -6.795 -26.861 1.00 75.06 83 THR A CA 1
ATOM 658 C C . THR A 1 83 ? 11.824 -7.145 -25.384 1.00 75.06 83 THR A C 1
ATOM 660 O O . THR A 1 83 ? 11.103 -6.596 -24.552 1.00 75.06 83 THR A O 1
ATOM 663 N N . ASP A 1 84 ? 12.793 -7.994 -25.053 1.00 75.81 84 ASP A N 1
ATOM 664 C CA . ASP A 1 84 ? 13.054 -8.436 -23.686 1.00 75.81 84 ASP A CA 1
ATOM 665 C C . ASP A 1 84 ? 13.723 -7.337 -22.843 1.00 75.81 84 ASP A C 1
ATOM 667 O O . ASP A 1 84 ? 13.254 -7.009 -21.756 1.00 75.81 84 ASP A O 1
ATOM 671 N N . ALA A 1 85 ? 14.744 -6.666 -23.381 1.00 74.88 85 ALA A N 1
ATOM 672 C CA . ALA A 1 85 ? 15.385 -5.519 -22.742 1.00 74.88 85 ALA A CA 1
ATOM 673 C C . ALA A 1 85 ? 14.390 -4.367 -22.543 1.00 74.88 85 ALA A C 1
ATOM 675 O O . ALA A 1 85 ? 14.352 -3.751 -21.478 1.00 74.88 85 ALA A O 1
ATOM 676 N N . ARG A 1 86 ? 13.514 -4.102 -23.523 1.00 72.69 86 ARG A N 1
ATOM 677 C CA . ARG A 1 86 ? 12.449 -3.106 -23.364 1.00 72.69 86 ARG A CA 1
ATOM 678 C C . ARG A 1 86 ? 11.493 -3.495 -22.243 1.00 72.69 86 ARG A C 1
ATOM 680 O O . ARG A 1 86 ? 11.138 -2.625 -21.462 1.00 72.69 86 ARG A O 1
ATOM 687 N N . ALA A 1 87 ? 11.096 -4.763 -22.133 1.00 70.88 87 ALA A N 1
ATOM 688 C CA . ALA A 1 87 ? 10.226 -5.228 -21.054 1.00 70.88 87 ALA A CA 1
ATOM 689 C C . ALA A 1 87 ? 10.907 -5.128 -19.677 1.00 70.88 87 ALA A C 1
ATOM 691 O O . ALA A 1 87 ? 10.302 -4.596 -18.746 1.00 70.88 87 ALA A O 1
ATOM 692 N N . ARG A 1 88 ? 12.172 -5.550 -19.562 1.00 71.06 88 ARG A N 1
ATOM 693 C CA . ARG A 1 88 ? 12.956 -5.513 -18.316 1.00 71.06 88 ARG A CA 1
ATOM 694 C C . ARG A 1 88 ? 13.179 -4.090 -17.810 1.00 71.06 88 ARG A C 1
ATOM 696 O O . ARG A 1 88 ? 12.866 -3.793 -16.663 1.00 71.06 88 ARG A O 1
ATOM 703 N N . TYR A 1 89 ? 13.639 -3.197 -18.681 1.00 66.19 89 TYR A N 1
ATOM 704 C CA . TYR A 1 89 ? 13.937 -1.817 -18.301 1.00 66.19 89 TYR A CA 1
ATOM 705 C C . TYR A 1 89 ? 12.713 -0.883 -18.380 1.00 66.19 89 TYR A C 1
ATOM 707 O O . TYR A 1 89 ? 12.780 0.244 -17.895 1.00 66.19 89 TYR A O 1
ATOM 715 N N . SER A 1 90 ? 11.561 -1.337 -18.910 1.00 65.19 90 SER A N 1
ATOM 716 C CA . SER A 1 90 ? 10.318 -0.536 -18.986 1.00 65.19 90 SER A CA 1
ATOM 717 C C . SER A 1 90 ? 9.881 0.046 -17.645 1.00 65.19 90 SER A C 1
ATOM 719 O O . SER A 1 90 ? 9.320 1.139 -17.619 1.00 65.19 90 SER A O 1
ATOM 721 N N . GLN A 1 91 ? 10.149 -0.650 -16.539 1.00 60.31 91 GLN A N 1
ATOM 722 C CA . GLN A 1 91 ? 9.786 -0.189 -15.200 1.00 60.31 91 GLN A CA 1
ATOM 723 C C . GLN A 1 91 ? 10.626 1.026 -14.780 1.00 60.31 91 GLN A C 1
ATOM 725 O O . GLN A 1 91 ? 10.068 2.006 -14.290 1.00 60.31 91 GLN A O 1
ATOM 730 N N . GLU A 1 92 ? 11.926 1.026 -15.081 1.00 59.62 92 GLU A N 1
ATOM 731 C CA . GLU A 1 92 ? 12.835 2.160 -14.844 1.00 59.62 92 GLU A CA 1
ATOM 732 C C . GLU A 1 92 ? 12.533 3.339 -15.792 1.00 59.62 92 GLU A C 1
ATOM 734 O O . GLU A 1 92 ? 12.646 4.507 -15.421 1.00 59.62 92 GLU A O 1
ATOM 739 N N . TRP A 1 93 ? 12.048 3.052 -17.006 1.00 59.19 93 TRP A N 1
ATOM 740 C CA . TRP A 1 93 ? 11.634 4.066 -17.986 1.00 59.19 93 TRP A CA 1
ATOM 741 C C . TRP A 1 93 ? 10.283 4.691 -17.696 1.00 59.19 93 TRP A C 1
ATOM 743 O O . TRP A 1 93 ? 10.097 5.876 -17.953 1.00 59.19 93 TRP A O 1
ATOM 753 N N . SER A 1 94 ? 9.350 3.920 -17.142 1.00 51.88 94 SER A N 1
ATOM 754 C CA . SER A 1 94 ? 8.048 4.440 -16.731 1.00 51.88 94 SER A CA 1
ATOM 755 C C . SER A 1 94 ? 8.181 5.478 -15.614 1.00 51.88 94 SER A C 1
ATOM 757 O O . SER A 1 94 ? 7.409 6.432 -15.581 1.00 51.88 94 SER A O 1
ATOM 759 N N . SER A 1 95 ? 9.209 5.360 -14.760 1.00 50.84 95 SER A N 1
ATOM 760 C CA . SER A 1 95 ? 9.509 6.364 -13.735 1.00 50.84 95 SER A CA 1
ATOM 761 C C . SER A 1 95 ? 10.338 7.541 -14.269 1.00 50.84 95 SER A C 1
ATOM 763 O O . SER A 1 95 ? 10.218 8.645 -13.745 1.00 50.84 95 SER A O 1
ATOM 765 N N . ALA A 1 96 ? 11.166 7.337 -15.302 1.00 48.75 96 ALA A N 1
ATOM 766 C CA . ALA A 1 96 ? 11.962 8.395 -15.941 1.00 48.75 96 ALA A CA 1
ATOM 767 C C . ALA A 1 96 ? 11.203 9.172 -17.043 1.00 48.75 96 ALA A C 1
ATOM 769 O O . ALA A 1 96 ? 11.659 10.225 -17.482 1.00 48.75 96 ALA A O 1
ATOM 770 N N . GLY A 1 97 ? 10.054 8.656 -17.491 1.00 44.12 97 GLY A N 1
ATOM 771 C CA . GLY A 1 97 ? 9.199 9.194 -18.555 1.00 44.12 97 GLY A CA 1
ATOM 772 C C . GLY A 1 97 ? 8.068 10.116 -18.090 1.00 44.12 97 GLY A C 1
ATOM 773 O O . GLY A 1 97 ? 7.158 10.381 -18.867 1.00 44.12 97 GLY A O 1
ATOM 774 N N . VAL A 1 98 ? 8.117 10.633 -16.858 1.00 47.12 98 VAL A N 1
ATOM 775 C CA . VAL A 1 98 ? 7.331 11.814 -16.445 1.00 47.12 98 VAL A CA 1
ATOM 776 C C . VAL A 1 98 ? 8.219 13.057 -16.565 1.00 47.12 98 VAL A C 1
ATOM 778 O O . VAL A 1 98 ? 8.416 13.804 -15.612 1.00 47.12 98 VAL A O 1
ATOM 781 N N . ILE A 1 99 ? 8.826 13.256 -17.737 1.00 46.59 99 ILE A N 1
ATOM 782 C CA . ILE A 1 99 ? 9.457 14.529 -18.094 1.00 46.59 99 ILE A CA 1
ATOM 783 C C . ILE A 1 99 ? 8.615 15.140 -19.212 1.00 46.59 99 ILE A C 1
ATOM 785 O O . ILE A 1 99 ? 8.558 14.618 -20.321 1.00 46.59 99 ILE A O 1
ATOM 789 N N . GLU A 1 100 ? 7.914 16.208 -18.828 1.00 45.25 100 GLU A N 1
ATOM 790 C CA . GLU A 1 100 ? 7.271 17.254 -19.629 1.00 45.25 100 GLU A CA 1
ATOM 791 C C . GLU A 1 100 ? 7.415 17.135 -21.157 1.00 45.25 100 GLU A C 1
ATOM 793 O O . GLU A 1 100 ? 8.452 17.477 -21.723 1.00 45.25 100 GLU A O 1
ATOM 798 N N . GLY A 1 101 ? 6.318 16.797 -21.845 1.00 47.12 101 GLY A N 1
ATOM 799 C CA . GLY A 1 101 ? 6.066 17.384 -23.166 1.00 47.12 101 GLY A CA 1
ATOM 800 C C . GLY A 1 101 ? 5.778 16.464 -24.349 1.00 47.12 101 GLY A C 1
ATOM 801 O O . GLY A 1 101 ? 5.632 16.995 -25.446 1.00 47.12 101 GLY A O 1
ATOM 802 N N . GLU A 1 102 ? 5.625 15.149 -24.186 1.00 49.38 102 GLU A N 1
ATOM 803 C CA . GLU A 1 102 ? 5.122 14.300 -25.279 1.00 49.38 102 GLU A CA 1
ATOM 804 C C . GLU A 1 102 ? 3.805 13.631 -24.877 1.00 49.38 102 GLU A C 1
ATOM 806 O O . GLU A 1 102 ? 3.718 12.958 -23.850 1.00 49.38 102 GLU A O 1
ATOM 811 N N . LEU A 1 103 ? 2.754 13.907 -25.662 1.00 45.94 103 LEU A N 1
ATOM 812 C CA . LEU A 1 103 ? 1.404 13.383 -25.468 1.00 45.94 103 LEU A CA 1
ATOM 813 C C . LEU A 1 103 ? 1.468 11.867 -25.267 1.00 45.94 103 LEU A C 1
ATOM 815 O O . LEU A 1 103 ? 1.925 11.135 -26.145 1.00 45.94 103 LEU A O 1
ATOM 819 N N . MET A 1 104 ? 0.964 11.403 -24.126 1.00 53.81 104 MET A N 1
ATOM 820 C CA . MET A 1 104 ? 0.709 9.984 -23.930 1.00 53.81 104 MET A CA 1
ATOM 821 C C . MET A 1 104 ? -0.201 9.461 -25.052 1.00 53.81 104 MET A C 1
ATOM 823 O O . MET A 1 104 ? -1.193 10.125 -25.368 1.00 53.81 104 MET A O 1
ATOM 827 N N . PRO A 1 105 ? 0.090 8.280 -25.629 1.00 58.34 105 PRO A N 1
ATOM 828 C CA . PRO A 1 105 ? -0.839 7.604 -26.527 1.00 58.34 105 PRO A CA 1
ATOM 829 C C . PRO A 1 105 ? -2.207 7.468 -25.846 1.00 58.34 105 PRO A C 1
ATOM 831 O O . PRO A 1 105 ? -2.277 7.149 -24.654 1.00 58.34 105 PRO A O 1
ATOM 834 N N . GLU A 1 106 ? -3.288 7.726 -26.584 1.00 54.50 106 GLU A N 1
ATOM 835 C CA . GLU A 1 106 ? -4.665 7.764 -26.062 1.00 54.50 106 GLU A CA 1
ATOM 836 C C . GLU A 1 106 ? -5.042 6.461 -25.333 1.00 54.50 106 GLU A C 1
ATOM 838 O O . GLU A 1 106 ? -5.760 6.480 -24.328 1.00 54.50 106 GLU A O 1
ATOM 843 N N . GLU A 1 107 ? -4.457 5.331 -25.749 1.00 58.47 107 GLU A N 1
ATOM 844 C CA . GLU A 1 107 ? -4.677 4.042 -25.100 1.00 58.47 107 GLU A CA 1
ATOM 845 C C . GLU A 1 107 ? -4.164 4.020 -23.649 1.00 58.47 107 GLU A C 1
ATOM 847 O O . GLU A 1 107 ? -4.834 3.481 -22.768 1.00 58.47 107 GLU A O 1
ATOM 852 N N . VAL A 1 108 ? -3.028 4.659 -23.352 1.00 54.62 108 VAL A N 1
ATOM 853 C CA . VAL A 1 108 ? -2.452 4.703 -21.993 1.00 54.62 108 VAL A CA 1
ATOM 854 C C . VAL A 1 108 ? -3.188 5.720 -21.115 1.00 54.62 108 VAL A C 1
ATOM 856 O O . VAL A 1 108 ? -3.351 5.490 -19.917 1.00 54.62 108 VAL A O 1
ATOM 859 N N . GLY A 1 109 ? -3.717 6.797 -21.704 1.00 57.59 109 GLY A N 1
ATOM 860 C CA . GLY A 1 109 ? -4.595 7.741 -21.006 1.00 57.59 109 GLY A CA 1
ATOM 861 C C . GLY A 1 109 ? -5.873 7.072 -20.495 1.00 57.59 109 GLY A C 1
ATOM 862 O O . GLY A 1 109 ? -6.241 7.249 -19.335 1.00 57.59 109 GLY A O 1
ATOM 863 N N . SER A 1 110 ? -6.496 6.226 -21.321 1.00 60.19 110 SER A N 1
ATOM 864 C CA . SER A 1 110 ? -7.701 5.481 -20.935 1.00 60.19 110 SER A CA 1
ATOM 865 C C . SER A 1 110 ? -7.440 4.461 -19.817 1.00 60.19 110 SER A C 1
ATOM 867 O O . SER A 1 110 ? -8.230 4.351 -18.880 1.00 60.19 110 SER A O 1
ATOM 869 N N . VAL A 1 111 ? -6.299 3.763 -19.854 1.00 66.50 111 VAL A N 1
ATOM 870 C CA . VAL A 1 111 ? -5.926 2.763 -18.842 1.00 66.50 111 VAL A CA 1
ATOM 871 C C . VAL A 1 111 ? -5.508 3.420 -17.527 1.00 66.50 111 VAL A C 1
ATOM 873 O O . VAL A 1 111 ? -5.840 2.903 -16.460 1.00 66.50 111 VAL A O 1
ATOM 876 N N . LEU A 1 112 ? -4.825 4.568 -17.568 1.00 61.41 112 LEU A N 1
ATOM 877 C CA . LEU A 1 112 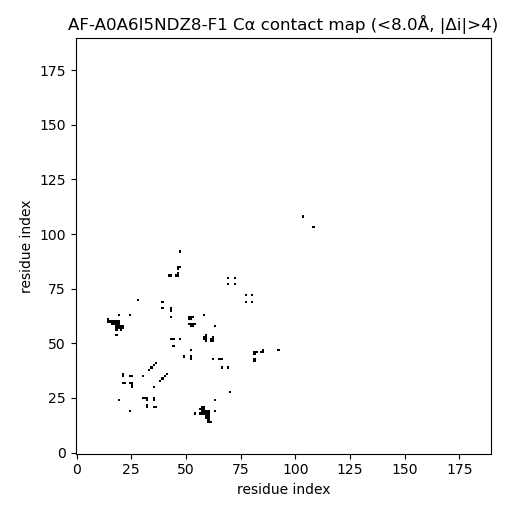? -4.516 5.326 -16.355 1.00 61.41 112 LEU A CA 1
ATOM 878 C C . LEU A 1 112 ? -5.758 5.977 -15.754 1.00 61.41 112 LEU A C 1
ATOM 880 O O . LEU A 1 112 ? -5.911 5.919 -14.540 1.00 61.41 112 LEU A O 1
ATOM 884 N N . ALA A 1 113 ? -6.670 6.515 -16.568 1.00 67.75 113 ALA A N 1
ATOM 885 C CA . ALA A 1 113 ? -7.955 7.014 -16.084 1.00 67.75 113 ALA A CA 1
ATOM 886 C C . ALA A 1 113 ? -8.780 5.888 -15.443 1.00 67.75 113 ALA A C 1
ATOM 888 O O . ALA A 1 113 ? -9.334 6.066 -14.359 1.00 67.75 113 ALA A O 1
ATOM 889 N N . LEU A 1 114 ? -8.794 4.698 -16.057 1.00 71.62 114 LEU A N 1
ATOM 890 C CA . LEU A 1 114 ? -9.450 3.522 -15.493 1.00 71.62 114 LEU A CA 1
ATOM 891 C C . LEU A 1 114 ? -8.797 3.088 -14.177 1.00 71.62 114 LEU A C 1
ATOM 893 O O . LEU A 1 114 ? -9.506 2.826 -13.212 1.00 71.62 114 LEU A O 1
ATOM 897 N N . ARG A 1 115 ? -7.461 3.048 -14.099 1.00 65.31 115 ARG A N 1
ATOM 898 C CA . ARG A 1 115 ? -6.760 2.750 -12.843 1.00 65.31 115 ARG A CA 1
ATOM 899 C C . ARG A 1 115 ? -7.021 3.801 -11.777 1.00 65.31 115 ARG A C 1
ATOM 901 O O . ARG A 1 115 ? -7.223 3.433 -10.631 1.00 65.31 115 ARG A O 1
ATOM 908 N N . GLN A 1 116 ? -7.020 5.080 -12.132 1.00 73.25 116 GLN A N 1
ATOM 909 C CA . GLN A 1 116 ? -7.290 6.159 -11.191 1.00 73.25 116 GLN A CA 1
ATOM 910 C C . GLN A 1 116 ? -8.719 6.056 -10.647 1.00 73.25 116 GLN A C 1
ATOM 912 O O . GLN A 1 116 ? -8.896 6.136 -9.438 1.00 73.25 116 GLN A O 1
ATOM 917 N N . SER A 1 117 ? -9.700 5.770 -11.511 1.00 75.50 117 SER A N 1
ATOM 918 C CA . SER A 1 117 ? -11.083 5.485 -11.105 1.00 75.50 117 SER A CA 1
ATOM 919 C C . SER A 1 117 ? -11.169 4.260 -10.192 1.00 75.50 117 SER A C 1
ATOM 921 O O . SER A 1 117 ? -11.807 4.312 -9.147 1.00 75.50 117 SER A O 1
ATOM 923 N N . GLN A 1 118 ? -10.490 3.164 -10.542 1.00 73.94 118 GLN A N 1
ATOM 924 C CA . GLN A 1 118 ? -10.471 1.957 -9.714 1.00 73.94 118 GLN A CA 1
ATOM 925 C C . GLN A 1 118 ? -9.841 2.218 -8.343 1.00 73.94 118 GLN A C 1
ATOM 927 O O . GLN A 1 118 ? -10.337 1.715 -7.341 1.00 73.94 118 GLN A O 1
ATOM 932 N N . THR A 1 119 ? -8.779 3.022 -8.274 1.00 77.38 119 THR A N 1
ATOM 933 C CA . THR A 1 119 ? -8.161 3.407 -7.002 1.00 77.38 119 THR A CA 1
ATOM 934 C C . THR A 1 119 ? -9.119 4.241 -6.157 1.00 77.38 119 THR A C 1
ATOM 936 O O . THR A 1 119 ? -9.289 3.932 -4.982 1.00 77.38 119 THR A O 1
ATOM 939 N N . THR A 1 120 ? -9.808 5.230 -6.737 1.00 82.19 120 THR A N 1
ATOM 940 C CA . THR A 1 120 ? -10.791 6.032 -5.988 1.00 82.19 120 THR A CA 1
ATOM 941 C C . THR A 1 120 ? -11.980 5.198 -5.510 1.00 82.19 120 THR A C 1
ATOM 943 O O . THR A 1 120 ? -12.461 5.405 -4.399 1.00 82.19 120 THR A O 1
ATOM 946 N N . ASP A 1 121 ? -12.423 4.219 -6.303 1.00 81.88 121 ASP A N 1
ATOM 947 C CA . ASP A 1 121 ? -13.510 3.312 -5.919 1.00 81.88 121 ASP A CA 1
ATOM 948 C C . ASP A 1 121 ? -13.090 2.392 -4.763 1.00 81.88 121 ASP A C 1
ATOM 950 O O . ASP A 1 121 ? -13.865 2.158 -3.834 1.00 81.88 121 ASP A O 1
ATOM 954 N N . ILE A 1 122 ? -11.844 1.904 -4.782 1.00 80.25 122 ILE A N 1
ATOM 955 C CA . ILE A 1 122 ? -11.274 1.107 -3.689 1.00 80.25 122 ILE A CA 1
ATOM 956 C C . ILE A 1 122 ? -11.126 1.959 -2.426 1.00 80.25 122 ILE A C 1
ATOM 958 O O . ILE A 1 122 ? -11.499 1.504 -1.347 1.00 80.25 122 ILE A O 1
ATOM 962 N N . GLU A 1 123 ? -10.629 3.191 -2.536 1.00 83.62 123 GLU A N 1
ATOM 963 C CA . GLU A 1 123 ? -10.512 4.111 -1.399 1.00 83.62 123 GLU A CA 1
ATOM 964 C C . GLU A 1 123 ? -11.880 4.408 -0.771 1.00 83.62 123 GLU A C 1
ATOM 966 O O . GLU A 1 123 ? -12.026 4.354 0.453 1.00 83.62 123 GLU A O 1
ATOM 971 N N . LEU A 1 124 ? -12.908 4.634 -1.596 1.00 86.19 124 LEU A N 1
ATOM 972 C CA . LEU A 1 124 ? -14.279 4.832 -1.129 1.00 86.19 124 LEU A CA 1
ATOM 973 C C . LEU A 1 124 ? -14.830 3.576 -0.434 1.00 86.19 124 LEU A C 1
ATOM 975 O O . LEU A 1 124 ? -15.448 3.677 0.627 1.00 86.19 124 LEU A O 1
ATOM 979 N N . ALA A 1 125 ? -14.588 2.390 -0.999 1.00 87.69 125 ALA A N 1
ATOM 980 C CA . ALA A 1 125 ? -15.022 1.123 -0.416 1.00 87.69 125 ALA A CA 1
ATOM 981 C C . ALA A 1 125 ? -14.334 0.846 0.931 1.00 87.69 125 ALA A C 1
ATOM 983 O O . ALA A 1 125 ? -14.986 0.410 1.881 1.00 87.69 125 ALA A O 1
ATOM 984 N N . VAL A 1 126 ? -13.036 1.146 1.047 1.00 86.56 126 VAL A N 1
ATOM 985 C CA . VAL A 1 126 ? -12.289 1.031 2.307 1.00 86.56 126 VAL A CA 1
ATOM 986 C C . VAL A 1 126 ? -12.833 2.010 3.347 1.00 86.56 126 VAL A C 1
ATOM 988 O O . VAL A 1 126 ? -13.067 1.610 4.487 1.00 86.56 126 VAL A O 1
ATOM 991 N N . ALA A 1 127 ? -13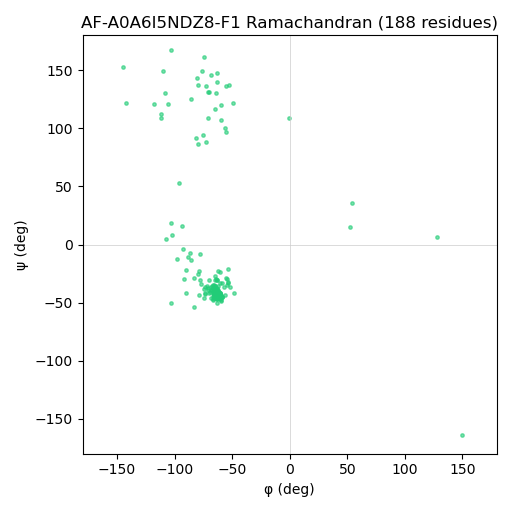.112 3.260 2.969 1.00 87.31 127 ALA A N 1
ATOM 992 C CA . ALA A 1 127 ? -13.714 4.238 3.876 1.00 87.31 127 ALA A CA 1
ATOM 993 C C . ALA A 1 127 ? -15.097 3.784 4.383 1.00 87.31 127 ALA A C 1
ATOM 995 O O . ALA A 1 127 ? -15.374 3.876 5.579 1.00 87.31 127 ALA A O 1
ATOM 996 N N . GLN A 1 128 ? -15.937 3.221 3.507 1.00 89.81 128 GLN A N 1
ATOM 997 C CA . GLN A 1 128 ? -17.234 2.654 3.894 1.00 89.81 128 GLN A CA 1
ATOM 998 C C . GLN A 1 128 ? -17.090 1.459 4.843 1.00 89.81 128 GLN A C 1
ATOM 1000 O O . GLN A 1 128 ? -17.850 1.343 5.804 1.00 89.81 128 GLN A O 1
ATOM 1005 N N . GLN A 1 129 ? -16.114 0.577 4.610 1.00 87.56 129 GLN A N 1
ATOM 1006 C CA . GLN A 1 129 ? -15.850 -0.548 5.509 1.00 87.56 129 GLN A CA 1
ATOM 1007 C C . GLN A 1 129 ? -15.381 -0.078 6.886 1.00 87.56 129 GLN A C 1
ATOM 1009 O O . GLN A 1 129 ? -15.867 -0.593 7.889 1.00 87.56 129 GLN A O 1
ATOM 1014 N N . LEU A 1 130 ? -14.496 0.920 6.955 1.00 90.12 130 LEU A N 1
ATOM 1015 C CA . LEU A 1 130 ? -14.051 1.490 8.229 1.00 90.12 130 LEU A CA 1
ATOM 1016 C C . LEU A 1 130 ? -15.211 2.131 8.996 1.00 90.12 130 LEU A C 1
ATOM 1018 O O . LEU A 1 130 ? -15.378 1.846 10.178 1.00 90.12 130 LEU A O 1
ATOM 1022 N N . GLN A 1 131 ? -16.065 2.899 8.315 1.00 91.88 131 GLN A N 1
ATOM 1023 C CA . GLN A 1 131 ? -17.263 3.478 8.925 1.00 91.88 131 GLN A CA 1
ATOM 1024 C C . GLN A 1 131 ? -18.236 2.393 9.415 1.00 91.88 131 GLN A C 1
ATOM 1026 O O . GLN A 1 131 ? -18.818 2.503 10.495 1.00 91.88 131 GLN A O 1
ATOM 1031 N N . SER A 1 132 ? -18.402 1.312 8.647 1.00 92.88 132 SER A N 1
ATOM 1032 C CA . SER A 1 132 ? -19.219 0.174 9.068 1.00 92.88 132 SER A CA 1
ATOM 1033 C C . SER A 1 132 ? -18.636 -0.512 10.303 1.00 92.88 132 SER A C 1
ATOM 1035 O O . SER A 1 132 ? -19.402 -0.867 11.197 1.00 92.88 132 SER A O 1
ATOM 1037 N N . LEU A 1 133 ? -17.315 -0.704 10.368 1.00 89.12 133 LEU A N 1
ATOM 1038 C CA . LEU A 1 133 ? -16.647 -1.312 11.520 1.00 89.12 133 LEU A CA 1
ATOM 1039 C C . LEU A 1 133 ? -16.770 -0.434 12.766 1.00 89.12 133 LEU A C 1
ATOM 1041 O O . LEU A 1 133 ? -17.081 -0.958 13.830 1.00 89.12 133 LEU A O 1
ATOM 1045 N N . GLU A 1 134 ? -16.605 0.880 12.631 1.00 92.56 134 GLU A N 1
ATOM 1046 C CA . GLU A 1 134 ? -16.810 1.836 13.724 1.00 92.56 134 GLU A CA 1
ATOM 1047 C C . GLU A 1 134 ? -18.248 1.767 14.253 1.00 92.56 134 GLU A C 1
ATOM 1049 O O . GLU A 1 134 ? -18.459 1.561 15.446 1.00 92.56 134 GLU A O 1
ATOM 1054 N N . SER A 1 135 ? -19.247 1.777 13.362 1.00 92.38 135 SER A N 1
ATOM 1055 C CA . SER A 1 135 ? -20.649 1.651 13.780 1.00 92.38 135 SER A CA 1
ATOM 1056 C C . SER A 1 135 ? -20.970 0.307 14.447 1.00 92.38 135 SER A C 1
ATOM 1058 O O . SER A 1 135 ? -21.851 0.239 15.304 1.00 92.38 135 SER A O 1
ATOM 1060 N N . LEU A 1 136 ? -20.271 -0.770 14.070 1.00 92.31 136 LEU A N 1
ATOM 1061 C CA . LEU A 1 136 ? -20.433 -2.086 14.685 1.00 92.31 136 LEU A CA 1
ATOM 1062 C C . LEU A 1 136 ? -19.799 -2.103 16.079 1.00 92.31 136 LEU A C 1
ATOM 1064 O O . LEU A 1 136 ? -20.414 -2.614 17.011 1.00 92.31 136 LEU A O 1
ATOM 1068 N N . ILE A 1 137 ? -18.621 -1.496 16.241 1.00 91.12 137 ILE A N 1
ATOM 1069 C CA . ILE A 1 137 ? -17.971 -1.322 17.545 1.00 91.12 137 ILE A CA 1
ATOM 1070 C C . ILE A 1 137 ? -18.877 -0.520 18.487 1.00 91.12 137 ILE A C 1
ATOM 1072 O O . ILE A 1 137 ? -19.096 -0.950 19.618 1.00 91.12 137 ILE A O 1
ATOM 1076 N N . ASP A 1 138 ? -19.477 0.576 18.021 1.00 92.25 138 ASP A N 1
ATOM 1077 C CA . ASP A 1 138 ? -20.409 1.372 18.828 1.00 92.25 138 ASP A CA 1
ATOM 1078 C C . ASP A 1 138 ? -21.662 0.583 19.225 1.00 92.25 138 ASP A C 1
ATOM 1080 O O . ASP A 1 138 ? -22.101 0.642 20.376 1.00 92.25 138 ASP A O 1
ATOM 1084 N N . GLN A 1 139 ? -22.223 -0.208 18.304 1.00 91.31 139 GLN A N 1
ATOM 1085 C CA . GLN A 1 139 ? -23.355 -1.089 18.603 1.00 91.31 139 GLN A CA 1
ATOM 1086 C C . GLN A 1 139 ? -22.995 -2.165 19.632 1.00 91.31 139 GLN A C 1
ATOM 1088 O O . GLN A 1 139 ? -23.804 -2.449 20.514 1.00 91.31 139 GLN A O 1
ATOM 1093 N N . VAL A 1 140 ? -21.796 -2.747 19.544 1.00 90.88 140 VAL A N 1
ATOM 1094 C CA . VAL A 1 140 ? -21.310 -3.742 20.510 1.00 90.88 140 VAL A CA 1
ATOM 1095 C C . VAL A 1 140 ? -21.089 -3.098 21.875 1.00 90.88 140 VAL A C 1
ATOM 1097 O O . VAL A 1 140 ? -21.611 -3.613 22.856 1.00 90.88 140 VAL A O 1
ATOM 1100 N N . ASN A 1 141 ? -20.428 -1.942 21.945 1.00 89.50 141 ASN A N 1
ATOM 1101 C CA . ASN A 1 141 ? -20.217 -1.218 23.201 1.00 89.50 141 ASN A CA 1
ATOM 1102 C C . ASN A 1 141 ? -21.549 -0.849 23.873 1.00 89.50 141 ASN A C 1
ATOM 1104 O O . ASN A 1 141 ? -21.733 -1.074 25.069 1.00 89.50 141 ASN A O 1
ATOM 1108 N N . ALA A 1 142 ? -22.518 -0.344 23.101 1.00 86.56 142 ALA A N 1
ATOM 1109 C CA . ALA A 1 142 ? -23.851 -0.045 23.613 1.00 86.56 142 ALA A CA 1
ATOM 1110 C C . ALA A 1 142 ? -24.595 -1.316 24.063 1.00 86.56 142 ALA A C 1
ATOM 1112 O O . ALA A 1 142 ? -25.312 -1.296 25.065 1.00 86.56 142 ALA A O 1
ATOM 1113 N N . ALA A 1 143 ? -24.451 -2.433 23.345 1.00 80.81 143 ALA A N 1
ATOM 1114 C CA . ALA A 1 143 ? -25.044 -3.708 23.739 1.00 80.81 143 ALA A CA 1
ATOM 1115 C C . ALA A 1 143 ? -24.416 -4.256 25.031 1.00 80.81 143 ALA A C 1
ATOM 1117 O O . ALA A 1 143 ? -25.151 -4.697 25.913 1.00 80.81 143 ALA A O 1
ATOM 1118 N N . GLU A 1 144 ? -23.092 -4.179 25.177 1.00 86.31 144 GLU A N 1
ATOM 1119 C CA . GLU A 1 144 ? -22.366 -4.574 26.387 1.00 86.31 144 GLU A CA 1
ATOM 1120 C C . GLU A 1 144 ? -22.764 -3.721 27.595 1.00 86.31 144 GLU A C 1
ATOM 1122 O O . GLU A 1 144 ? -23.039 -4.264 28.668 1.00 86.31 144 GLU A O 1
ATOM 1127 N N . GLU A 1 145 ? -22.878 -2.400 27.431 1.00 88.81 145 GLU A N 1
ATOM 1128 C CA . GLU A 1 145 ? -23.327 -1.512 28.506 1.00 88.81 145 GLU A CA 1
ATOM 1129 C C . GLU A 1 145 ? -24.770 -1.828 28.929 1.00 88.81 145 GLU A C 1
ATOM 1131 O O . GLU A 1 145 ? -25.065 -1.956 30.122 1.00 88.81 145 GLU A O 1
ATOM 1136 N N . ASN A 1 146 ? -25.670 -2.023 27.960 1.00 86.81 146 ASN A N 1
ATOM 1137 C CA . ASN A 1 146 ? -27.063 -2.373 28.230 1.00 86.81 146 ASN A CA 1
ATOM 1138 C C . ASN A 1 146 ? -27.198 -3.742 28.914 1.00 86.81 146 ASN A C 1
ATOM 1140 O O . ASN A 1 146 ? -27.979 -3.874 29.861 1.00 86.81 146 ASN A O 1
ATOM 1144 N N . LEU A 1 147 ? -26.434 -4.748 28.474 1.00 84.38 147 LEU A N 1
ATOM 1145 C CA . LEU A 1 147 ? -26.392 -6.073 29.099 1.00 84.38 147 LEU A CA 1
ATOM 1146 C C . LEU A 1 147 ? -25.856 -5.990 30.531 1.00 84.38 147 LEU A C 1
ATOM 1148 O O . LEU A 1 147 ? -26.495 -6.503 31.444 1.00 84.38 147 LEU A O 1
ATOM 1152 N N . SER A 1 148 ? -24.756 -5.268 30.752 1.00 85.75 148 SER A N 1
ATOM 1153 C CA . SER A 1 148 ? -24.181 -5.052 32.085 1.00 85.75 148 SER A CA 1
ATOM 1154 C C . SER A 1 148 ? -25.177 -4.378 33.036 1.00 85.75 148 SER A C 1
ATOM 1156 O O . SER A 1 148 ? -25.397 -4.840 34.159 1.00 85.75 148 SER A O 1
ATOM 1158 N N . GLN A 1 149 ? -25.875 -3.331 32.582 1.00 85.19 149 GLN A N 1
ATOM 1159 C CA . GLN A 1 149 ? -26.924 -2.694 33.381 1.00 85.19 149 GLN A CA 1
ATOM 1160 C C . GLN A 1 149 ? -28.114 -3.627 33.650 1.00 85.19 149 GLN A C 1
ATOM 1162 O O . GLN A 1 149 ? -28.683 -3.595 34.747 1.00 85.19 149 GLN A O 1
ATOM 1167 N N . ALA A 1 150 ? -28.517 -4.445 32.675 1.00 84.06 150 ALA A N 1
ATOM 1168 C CA . ALA A 1 150 ? -29.593 -5.418 32.842 1.00 84.06 150 ALA A CA 1
ATOM 1169 C C . ALA A 1 150 ? -29.214 -6.514 33.850 1.00 84.06 150 ALA A C 1
ATOM 1171 O O . ALA A 1 150 ? -30.010 -6.827 34.739 1.00 84.06 150 ALA A O 1
ATOM 1172 N N . ASP A 1 151 ? -27.987 -7.026 33.782 1.00 81.44 151 ASP A N 1
ATOM 1173 C CA . ASP A 1 151 ? -27.462 -8.032 34.703 1.00 81.44 151 ASP A CA 1
ATOM 1174 C C . ASP A 1 151 ? -27.327 -7.485 36.125 1.00 81.44 151 ASP A C 1
ATOM 1176 O O . ASP A 1 151 ? -27.718 -8.159 37.084 1.00 81.44 151 ASP A O 1
ATOM 1180 N N . LEU A 1 152 ? -26.874 -6.235 36.281 1.00 79.12 152 LEU A N 1
ATOM 1181 C CA . LEU A 1 152 ? -26.856 -5.547 37.574 1.00 79.12 152 LEU A CA 1
ATOM 1182 C C . LEU A 1 152 ? -28.269 -5.402 38.149 1.00 79.12 152 LEU A C 1
ATOM 1184 O O . LEU A 1 152 ? -28.500 -5.748 39.309 1.00 79.12 152 LEU A O 1
ATOM 1188 N N . LYS A 1 153 ? -29.246 -4.964 37.346 1.00 85.12 153 LYS A N 1
ATOM 1189 C CA . LYS A 1 153 ? -30.651 -4.865 37.780 1.00 85.12 153 LYS A CA 1
ATOM 1190 C C . LYS A 1 153 ? -31.224 -6.232 38.159 1.00 85.12 153 LYS A C 1
ATOM 1192 O O . LYS A 1 153 ? -31.890 -6.348 39.187 1.00 85.12 153 LYS A O 1
ATOM 1197 N N . ALA A 1 154 ? -30.931 -7.279 37.389 1.00 81.94 154 ALA A N 1
ATOM 1198 C CA . ALA A 1 154 ? -31.368 -8.642 37.681 1.00 81.94 154 ALA A CA 1
ATOM 1199 C C . ALA A 1 154 ? -30.701 -9.212 38.945 1.00 81.94 154 ALA A C 1
ATOM 1201 O O . ALA A 1 154 ? -31.327 -9.956 39.704 1.00 81.94 154 ALA A O 1
ATOM 1202 N N . ALA A 1 155 ? -29.436 -8.879 39.205 1.00 74.06 155 ALA A N 1
ATOM 1203 C CA . ALA A 1 155 ? -28.746 -9.242 40.439 1.00 74.06 155 ALA A CA 1
ATOM 1204 C C . ALA A 1 155 ? -29.351 -8.522 41.656 1.00 74.06 155 ALA A C 1
ATOM 1206 O O . ALA A 1 155 ? -29.649 -9.174 42.659 1.00 74.06 155 ALA A O 1
ATOM 1207 N N . VAL A 1 156 ? -29.620 -7.216 41.547 1.00 84.19 156 VAL A N 1
ATOM 1208 C CA . VAL A 1 156 ? -30.279 -6.424 42.599 1.00 84.19 156 VAL A CA 1
ATOM 1209 C C . VAL A 1 156 ? -31.684 -6.953 42.886 1.00 84.19 156 VAL A C 1
ATOM 1211 O O . VAL A 1 156 ? -32.016 -7.183 44.047 1.00 84.19 156 VAL A O 1
ATOM 1214 N N . ALA A 1 157 ? -32.487 -7.231 41.856 1.00 85.31 157 ALA A N 1
ATOM 1215 C CA . ALA A 1 157 ? -33.831 -7.784 42.017 1.00 85.31 157 ALA A CA 1
ATOM 1216 C C . ALA A 1 157 ? -33.808 -9.158 42.710 1.00 85.31 157 ALA A C 1
ATOM 1218 O O . ALA A 1 157 ? -34.574 -9.393 43.646 1.00 85.31 157 ALA A O 1
ATOM 1219 N N . ARG A 1 158 ? -32.882 -10.049 42.323 1.00 86.56 158 ARG A N 1
ATOM 1220 C CA . ARG A 1 158 ? -32.684 -11.342 43.002 1.00 86.56 158 ARG A CA 1
ATOM 1221 C C . ARG A 1 158 ? -32.244 -11.167 44.458 1.00 86.56 158 ARG A C 1
ATOM 1223 O O . ARG A 1 158 ? -32.700 -11.916 45.320 1.00 86.56 158 ARG A O 1
ATOM 1230 N N . GLY A 1 159 ? -31.388 -10.187 44.747 1.00 80.62 159 GLY A N 1
ATOM 1231 C CA . GLY A 1 159 ? -30.978 -9.842 46.110 1.00 80.62 159 GLY A CA 1
ATOM 1232 C C . GLY A 1 159 ? -32.149 -9.359 46.968 1.00 80.62 159 GLY A C 1
ATOM 1233 O O . GLY A 1 159 ? -32.357 -9.869 48.067 1.00 80.62 159 GLY A O 1
ATOM 1234 N N . GLN A 1 160 ? -32.966 -8.447 46.437 1.00 85.94 160 GLN A N 1
ATOM 1235 C CA . GLN A 1 160 ? -34.165 -7.940 47.110 1.00 85.94 160 GLN A CA 1
ATOM 1236 C C . GLN A 1 160 ? -35.188 -9.052 47.368 1.00 85.94 160 GLN A C 1
ATOM 1238 O O . GLN A 1 160 ? -35.692 -9.172 48.480 1.00 85.94 160 GLN A O 1
ATOM 1243 N N . GLN A 1 161 ? -35.447 -9.918 46.384 1.00 87.44 161 GLN A N 1
ATOM 1244 C CA . GLN A 1 161 ? -36.346 -11.063 46.557 1.00 87.44 161 GLN A CA 1
ATOM 1245 C C . GLN A 1 161 ? -35.852 -12.022 47.644 1.00 87.44 161 GLN A C 1
ATOM 1247 O O . GLN A 1 161 ? -36.642 -12.457 48.478 1.00 87.44 161 GLN A O 1
ATOM 1252 N N . ARG A 1 162 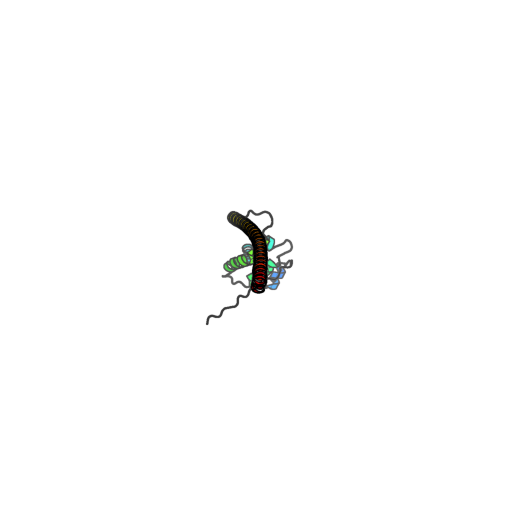? -34.546 -12.322 47.683 1.00 87.25 162 ARG A N 1
ATOM 1253 C CA . ARG A 1 162 ? -33.958 -13.149 48.748 1.00 87.25 162 ARG A CA 1
ATOM 1254 C C . ARG A 1 162 ? -34.119 -12.506 50.123 1.00 87.25 162 ARG A C 1
ATOM 1256 O O . ARG A 1 162 ? -34.499 -13.201 51.056 1.00 87.25 162 ARG A O 1
ATOM 1263 N N . ALA A 1 163 ? -33.881 -11.202 50.242 1.00 80.31 163 ALA A N 1
ATOM 1264 C CA . ALA A 1 163 ? -34.059 -10.483 51.502 1.00 80.31 163 ALA A CA 1
ATOM 1265 C C . ALA A 1 163 ? -35.521 -10.515 51.983 1.00 80.31 163 ALA A C 1
ATOM 1267 O O . ALA A 1 163 ? -35.773 -10.802 53.149 1.00 80.31 163 ALA A O 1
ATOM 1268 N N . VAL A 1 164 ? -36.487 -10.301 51.082 1.00 88.12 164 VAL A N 1
ATOM 1269 C CA . VAL A 1 164 ? -37.922 -10.386 51.408 1.00 88.12 164 VAL A CA 1
ATOM 1270 C C . VAL A 1 164 ? -38.309 -11.798 51.848 1.00 88.12 164 VAL A C 1
ATOM 1272 O O . VAL A 1 164 ? -39.017 -11.950 52.839 1.00 88.12 164 VAL A O 1
ATOM 1275 N N . MET A 1 165 ? -37.825 -12.831 51.154 1.00 89.31 165 MET A N 1
ATOM 1276 C CA . MET A 1 165 ? -38.086 -14.226 51.521 1.00 89.31 165 MET A CA 1
ATOM 1277 C C . MET A 1 165 ? -37.512 -14.578 52.897 1.00 89.31 165 MET A C 1
ATOM 1279 O O . MET A 1 165 ? -38.193 -15.227 53.687 1.00 89.31 165 MET A O 1
ATOM 1283 N N . LEU A 1 166 ? -36.287 -14.135 53.203 1.00 90.25 166 LEU A N 1
ATOM 1284 C CA . LEU A 1 166 ? -35.674 -14.338 54.518 1.00 90.25 166 LEU A CA 1
ATOM 1285 C C . LEU A 1 166 ? -36.471 -13.635 55.616 1.00 90.25 166 LEU A C 1
ATOM 1287 O O . LEU A 1 166 ? -36.805 -14.261 56.614 1.00 90.25 166 LEU A O 1
ATOM 1291 N N . TYR A 1 167 ? -36.859 -12.381 55.390 1.00 87.38 167 TYR A N 1
ATOM 1292 C CA . TYR A 1 167 ? -37.676 -11.632 56.340 1.00 87.38 167 TYR A CA 1
ATOM 1293 C C . TYR A 1 167 ? -39.040 -12.295 56.589 1.00 87.38 167 TYR A C 1
ATOM 1295 O O . TYR A 1 167 ? -39.488 -12.417 57.726 1.00 87.38 167 TYR A O 1
ATOM 1303 N N . GLN A 1 168 ? -39.702 -12.780 55.535 1.00 92.75 168 GLN A N 1
ATOM 1304 C CA . GLN A 1 168 ? -40.956 -13.523 55.679 1.00 92.75 168 GLN A CA 1
ATOM 1305 C C . GLN A 1 168 ? -40.760 -14.835 56.446 1.00 92.75 168 GLN A C 1
ATOM 1307 O O . GLN A 1 168 ? -41.611 -15.191 57.260 1.00 92.75 168 GLN A O 1
ATOM 1312 N N . ALA A 1 169 ? -39.652 -15.542 56.211 1.00 91.06 169 ALA A N 1
ATOM 1313 C CA . ALA A 1 169 ? -39.320 -16.761 56.938 1.00 91.06 169 ALA A CA 1
ATOM 1314 C C . ALA A 1 169 ? -39.050 -16.485 58.428 1.00 91.06 169 ALA A C 1
ATOM 1316 O O . ALA A 1 169 ? -39.556 -17.218 59.277 1.00 91.06 169 ALA A O 1
ATOM 1317 N N . GLU A 1 170 ? -38.322 -15.413 58.755 1.00 90.00 170 GLU A N 1
ATOM 1318 C CA . GLU A 1 170 ? -38.102 -14.961 60.135 1.00 90.00 170 GLU A CA 1
ATOM 1319 C C . GLU A 1 170 ? -39.428 -14.636 60.829 1.00 90.00 170 GLU A C 1
ATOM 1321 O O . GLU A 1 170 ? -39.708 -15.160 61.904 1.00 90.00 170 GLU A O 1
ATOM 1326 N N . LEU A 1 171 ? -40.303 -13.867 60.178 1.00 90.69 171 LEU A N 1
ATOM 1327 C CA . LEU A 1 171 ? -41.604 -13.492 60.735 1.00 90.69 171 LEU A CA 1
ATOM 1328 C C . LEU A 1 171 ? -42.502 -14.722 60.956 1.00 90.69 171 LEU A C 1
ATOM 1330 O O . LEU A 1 171 ? -43.170 -14.846 61.984 1.00 90.69 171 LEU A O 1
ATOM 1334 N N . GLN A 1 172 ? -42.490 -15.685 60.030 1.00 92.06 172 GLN A N 1
ATOM 1335 C CA . GLN A 1 172 ? -43.188 -16.959 60.219 1.00 92.06 172 GLN A CA 1
ATOM 1336 C C . GLN A 1 172 ? -42.614 -17.762 61.393 1.00 92.06 172 GLN A C 1
ATOM 1338 O O . GLN A 1 172 ? -43.387 -18.331 62.167 1.00 92.06 172 GLN A O 1
ATOM 1343 N N . ALA A 1 173 ? -41.291 -17.790 61.565 1.00 90.38 173 ALA A N 1
ATOM 1344 C CA . ALA A 1 173 ? -40.652 -18.446 62.701 1.00 90.38 173 ALA A CA 1
ATOM 1345 C C . ALA A 1 173 ? -41.018 -17.761 64.035 1.00 90.38 173 ALA A C 1
ATOM 1347 O O . ALA A 1 173 ? -41.345 -18.441 65.012 1.00 90.38 173 ALA A O 1
ATOM 1348 N N . GLU A 1 174 ? -41.065 -16.429 64.084 1.00 89.06 174 GLU A N 1
ATOM 1349 C CA . GLU A 1 174 ? -41.545 -15.675 65.252 1.00 89.06 174 GLU A CA 1
ATOM 1350 C C . GLU A 1 174 ? -43.016 -15.988 65.578 1.00 89.06 174 GLU A C 1
ATOM 1352 O O . GLU A 1 174 ? -43.384 -16.225 66.733 1.00 89.06 174 GLU A O 1
ATOM 1357 N N . LEU A 1 175 ? -43.884 -16.083 64.570 1.00 90.06 175 LEU A N 1
ATOM 1358 C CA . LEU A 1 175 ? -45.279 -16.483 64.777 1.00 90.06 175 LEU A CA 1
ATOM 1359 C C . LEU A 1 175 ? -45.401 -17.924 65.293 1.00 90.06 175 LEU A C 1
ATOM 1361 O O . LEU A 1 175 ? -46.202 -18.202 66.186 1.00 90.06 175 LEU A O 1
ATOM 1365 N N . GLN A 1 176 ? -44.607 -18.859 64.772 1.00 90.62 176 GLN A N 1
ATOM 1366 C CA . GLN A 1 176 ? -44.614 -20.247 65.240 1.00 90.62 176 GLN A CA 1
ATOM 1367 C C . GLN A 1 176 ? -44.118 -20.363 66.685 1.00 90.62 176 GLN A C 1
ATOM 1369 O O . GLN A 1 176 ? -44.748 -21.040 67.500 1.00 90.62 176 GLN A O 1
ATOM 1374 N N . THR A 1 177 ? -43.031 -19.669 67.027 1.00 90.56 177 THR A N 1
ATOM 1375 C CA . THR A 1 177 ? -42.479 -19.665 68.390 1.00 90.56 177 THR A CA 1
ATOM 1376 C C . THR A 1 177 ? -43.447 -19.037 69.391 1.00 90.56 177 THR A C 1
ATOM 1378 O O . THR A 1 177 ? -43.707 -19.624 70.441 1.00 90.56 177 THR A O 1
ATOM 1381 N N . THR A 1 178 ? -44.062 -17.898 69.064 1.00 89.56 178 THR A N 1
ATOM 1382 C CA . THR A 1 178 ? -45.070 -17.264 69.931 1.00 89.56 178 THR A CA 1
ATOM 1383 C C . THR A 1 178 ? -46.312 -18.136 70.119 1.00 89.56 178 THR A C 1
ATOM 1385 O O . THR A 1 178 ? -46.812 -18.250 71.241 1.00 89.56 178 THR A O 1
ATOM 1388 N N . ASN A 1 179 ? -46.786 -18.812 69.069 1.00 86.00 179 ASN A N 1
ATOM 1389 C CA . ASN A 1 179 ? -47.891 -19.766 69.176 1.00 86.00 179 ASN A CA 1
ATOM 1390 C C . ASN A 1 179 ? -47.531 -20.971 70.056 1.00 86.00 179 ASN A C 1
ATOM 1392 O O . ASN A 1 179 ? -48.327 -21.348 70.916 1.00 86.00 179 ASN A O 1
ATOM 1396 N N . ALA A 1 180 ? -46.325 -21.530 69.915 1.00 88.81 180 ALA A N 1
ATOM 1397 C CA . ALA A 1 180 ? -45.845 -22.613 70.773 1.00 88.81 180 ALA A CA 1
ATOM 1398 C C . ALA A 1 180 ? -45.743 -22.183 72.250 1.00 88.81 180 ALA A C 1
ATOM 1400 O O . ALA A 1 180 ? -46.149 -22.926 73.146 1.00 88.81 180 ALA A O 1
ATOM 1401 N N . LEU A 1 181 ? -45.264 -20.963 72.522 1.00 85.81 181 LEU A N 1
ATOM 1402 C CA . LEU A 1 181 ? -45.224 -20.397 73.876 1.00 85.81 181 LEU A CA 1
ATOM 1403 C C . LEU A 1 181 ? -46.631 -20.186 74.457 1.00 85.81 181 LEU A C 1
ATOM 1405 O O . LEU A 1 181 ? -46.854 -20.488 75.630 1.00 85.81 181 LEU A O 1
ATOM 1409 N N . ARG A 1 182 ? -47.599 -19.721 73.653 1.00 85.75 182 ARG A N 1
ATOM 1410 C CA . ARG A 1 182 ? -49.006 -19.610 74.078 1.00 85.75 182 ARG A CA 1
ATOM 1411 C C . ARG A 1 182 ? -49.614 -20.973 74.392 1.00 85.75 182 ARG A C 1
ATOM 1413 O O . ARG A 1 182 ? -50.250 -21.104 75.429 1.00 85.75 182 ARG A O 1
ATOM 1420 N N . GLN A 1 183 ? -49.397 -21.981 73.546 1.00 85.00 183 GLN A N 1
ATOM 1421 C CA . GLN A 1 183 ? -49.884 -23.341 73.803 1.00 85.00 183 GLN A CA 1
ATOM 1422 C C . GLN A 1 183 ? -49.300 -23.915 75.098 1.00 85.00 183 GLN A C 1
ATOM 1424 O O . GLN A 1 183 ? -50.043 -24.487 75.888 1.00 85.00 183 GLN A O 1
ATOM 1429 N N . ARG A 1 184 ? -48.002 -23.702 75.367 1.00 81.81 184 ARG A N 1
ATOM 1430 C CA . ARG A 1 184 ? -47.389 -24.098 76.646 1.00 81.81 184 ARG A CA 1
ATOM 1431 C C . ARG A 1 184 ? -47.997 -23.378 77.846 1.00 81.81 184 ARG A C 1
ATOM 1433 O O . ARG A 1 184 ? -48.207 -24.024 78.860 1.00 81.81 184 ARG A O 1
ATOM 1440 N N . ARG A 1 185 ? -48.291 -22.078 77.732 1.00 76.81 185 ARG A N 1
ATOM 1441 C CA . ARG A 1 185 ? -48.947 -21.313 78.806 1.00 76.81 185 ARG A CA 1
ATOM 1442 C C . ARG A 1 185 ? -50.369 -21.814 79.079 1.00 76.81 185 ARG A C 1
ATOM 1444 O O . ARG A 1 185 ? -50.750 -21.934 80.229 1.00 76.81 185 ARG A O 1
ATOM 1451 N N . ILE A 1 186 ? -51.145 -22.115 78.039 1.00 76.06 186 ILE A N 1
ATOM 1452 C CA . ILE A 1 186 ? -52.526 -22.603 78.197 1.00 76.06 186 ILE A CA 1
ATOM 1453 C C . ILE A 1 186 ? -52.543 -24.046 78.730 1.00 76.06 186 ILE A C 1
ATOM 1455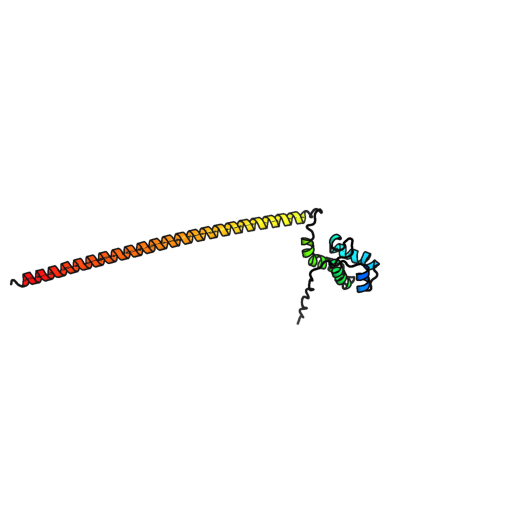 O O . ILE A 1 186 ? -53.399 -24.388 79.535 1.00 76.06 186 ILE A O 1
ATOM 1459 N N . GLY A 1 187 ? -51.588 -24.885 78.318 1.00 65.62 187 GLY A N 1
ATOM 1460 C CA . GLY A 1 187 ? -51.462 -26.267 78.794 1.00 65.62 187 GLY A CA 1
ATOM 1461 C C . GLY A 1 187 ? -50.833 -26.428 80.183 1.00 65.62 187 GLY A C 1
ATOM 1462 O O . GLY A 1 187 ? -50.816 -27.541 80.692 1.00 65.62 187 GLY A O 1
ATOM 1463 N N . SER A 1 188 ? -50.299 -25.361 80.789 1.00 56.56 188 SER A N 1
ATOM 1464 C CA . SER A 1 188 ? -49.782 -25.378 82.167 1.00 56.56 188 SER A CA 1
ATOM 1465 C C . SER A 1 188 ? -50.812 -24.965 83.226 1.00 56.56 188 SER A C 1
ATOM 1467 O O . SER A 1 188 ? -50.490 -25.018 84.408 1.00 56.56 188 SER A O 1
ATOM 1469 N N . ASP A 1 189 ? -52.018 -24.559 82.813 1.00 51.88 189 ASP A N 1
ATOM 1470 C CA . ASP A 1 189 ? -53.113 -24.121 83.697 1.00 51.88 189 ASP A CA 1
ATOM 1471 C C . ASP A 1 189 ? -54.214 -25.200 83.876 1.00 51.88 189 ASP A C 1
ATOM 1473 O O . ASP A 1 189 ? -55.326 -24.896 84.312 1.00 51.88 189 ASP A O 1
ATOM 1477 N N . THR A 1 190 ? -53.912 -26.467 83.564 1.00 46.50 190 THR A N 1
ATOM 1478 C CA . THR A 1 190 ? -54.741 -27.658 83.862 1.00 46.50 190 THR A CA 1
ATOM 1479 C C . THR A 1 190 ? -53.953 -28.663 84.680 1.00 46.50 190 THR A C 1
ATOM 1481 O O . THR A 1 190 ? -54.524 -29.218 85.642 1.00 46.50 190 THR A O 1
#